Protein AF-A0A3E4WKS5-F1 (afdb_monomer_lite)

Foldseek 3Di:
DVVVVLVVVQVVDDPVPRDDDDDQWQDDDCDPVHDLVRVLVSVVCNVPPLSGQVSSLVSVLVVVVVVCVVPVPDDDDDDDDLQLLWAQLWDLDPPHGGSHSNPSVCVSDPPRDFFEAEADWAFQDPPDPPDTDTEGPPLQQVLLVCVVVVHAFDKDFLPPDPQQQDADRRYNSTDPRHGNNSTGGMYTHHDRQLPDKDKAADAPLDDPPVLVVVVVVQVSVCVSVVHDRPVPVSVVSVVSNDIDIDDDPCSVVNVVSNVVNND

Radius of gyration: 21.07 Å; chains: 1; bounding box: 51×40×58 Å

pLDDT: mean 89.86, std 7.82, range [62.22, 98.56]

Secondary structure (DSSP, 8-state):
-HHHHHHHHHHHS-GGGPPP----S-----PSSP-HHHHHHHHHHHH-HHHHHHHHHHHHHHHHHHHHHH-TT--------GGGG--TT--SBTTB----HHHHHHHHSTTS---EEEP-EEEEEEEETTEEEEEEGGGGHHHHHHHHTT--SEEEESTTSHHHHSB--SSTTPPTT-BHHHH-SEEEE-S-GGG--EEE--TTSS-TTHHHHHHHHHHHHHHHHT----S-HHHHHHHTTS-EEE--TTGGGGHHHHHTT--

Organism: NCBI:txid310297

Sequence (263 aa):
MLAQGIYQLNNTLPEEKKIAWYPSDIYFETKNPINKEKIKKAYNQYNDYYQRDSLMADYIIRKINVMKSKNQKQKALIIMNYRHAFNPNYYRQKGVPEQNVGRFLFEAFPGQCANVLVNQFALTAIHSDNDIAVAPTQQGKWDAAFHHLGINDAGFNFSGTPFGKDEFDHDPRTCPGITYQDVFTGFVYYRFIPEFRIVVGVPHIAEEGFADEYKKREAIYYEIHQTENPHEAQHDIWKLNEIEERSEDFLPNLMQPIQQWLK

Structure (mmCIF, N/CA/C/O backbone):
data_AF-A0A3E4WKS5-F1
#
_entry.id   AF-A0A3E4WKS5-F1
#
loop_
_atom_site.group_PDB
_atom_site.id
_atom_site.type_symbol
_atom_site.label_atom_id
_atom_site.label_alt_id
_atom_site.label_comp_id
_atom_site.label_asym_id
_atom_site.label_entity_id
_atom_site.label_seq_id
_atom_site.pdbx_PDB_ins_code
_atom_site.Cartn_x
_atom_site.Cartn_y
_atom_site.Cartn_z
_atom_site.occupancy
_atom_site.B_iso_or_equiv
_atom_site.auth_seq_id
_atom_site.auth_comp_id
_atom_site.auth_asym_id
_atom_site.auth_atom_id
_atom_site.pdbx_PDB_model_num
ATOM 1 N N . MET A 1 1 ? 1.645 -12.366 -9.522 1.00 67.56 1 MET A N 1
ATOM 2 C CA . MET A 1 1 ? 0.262 -12.840 -9.256 1.00 67.56 1 MET A CA 1
ATOM 3 C C . MET A 1 1 ? -0.844 -11.818 -9.560 1.00 67.56 1 MET A C 1
ATOM 5 O O . MET A 1 1 ? -1.746 -12.172 -10.305 1.00 67.56 1 MET A O 1
ATOM 9 N N . LEU A 1 2 ? -0.807 -10.561 -9.084 1.00 80.50 2 LEU A N 1
ATOM 10 C CA . LEU A 1 2 ? -1.901 -9.591 -9.335 1.00 80.50 2 LEU A CA 1
ATOM 11 C C . LEU A 1 2 ? -2.177 -9.319 -10.829 1.00 80.50 2 LEU A C 1
ATOM 13 O O . LEU A 1 2 ? -3.319 -9.417 -11.267 1.00 80.50 2 LEU A O 1
ATOM 17 N N . ALA A 1 3 ? -1.144 -9.004 -11.618 1.00 80.62 3 ALA A N 1
ATOM 18 C CA . ALA A 1 3 ? -1.308 -8.706 -13.045 1.00 80.62 3 ALA A CA 1
ATOM 19 C C . ALA A 1 3 ? -1.871 -9.904 -13.833 1.00 80.62 3 ALA A C 1
ATOM 21 O O . ALA A 1 3 ? -2.750 -9.734 -14.673 1.00 80.62 3 ALA A O 1
ATOM 22 N N . GLN A 1 4 ? -1.420 -11.120 -13.503 1.00 81.94 4 GLN A N 1
ATOM 23 C CA . GLN A 1 4 ? -1.946 -12.361 -14.074 1.00 81.94 4 GLN A CA 1
ATOM 24 C C . GLN A 1 4 ? -3.418 -12.572 -13.702 1.00 81.94 4 GLN A C 1
ATOM 26 O O . GLN A 1 4 ? -4.219 -12.895 -14.574 1.00 81.94 4 GLN A O 1
ATOM 31 N N . GLY A 1 5 ? -3.792 -12.329 -12.442 1.00 87.31 5 GLY A N 1
ATOM 32 C CA . GLY A 1 5 ? -5.184 -12.401 -11.999 1.00 87.31 5 GLY A CA 1
ATOM 33 C C . GLY A 1 5 ? -6.080 -11.392 -12.722 1.00 87.31 5 GLY A C 1
ATOM 34 O O . GLY A 1 5 ? -7.143 -11.760 -13.214 1.00 87.31 5 GLY A O 1
ATOM 35 N N . ILE A 1 6 ? -5.633 -10.139 -12.874 1.00 89.81 6 ILE A N 1
ATOM 36 C CA . ILE A 1 6 ? -6.355 -9.116 -13.653 1.00 89.81 6 ILE A CA 1
ATOM 37 C C . ILE A 1 6 ? -6.504 -9.548 -15.115 1.00 89.81 6 ILE A C 1
ATOM 39 O O . ILE A 1 6 ? -7.586 -9.413 -15.681 1.00 89.81 6 ILE A O 1
ATOM 43 N N . TYR A 1 7 ? -5.445 -10.081 -15.727 1.00 88.81 7 TYR A N 1
ATOM 44 C CA . TYR A 1 7 ? -5.482 -10.585 -17.100 1.00 88.81 7 TYR A CA 1
ATOM 45 C C . TYR A 1 7 ? -6.496 -11.728 -17.262 1.00 88.81 7 TYR A C 1
ATOM 47 O O . TYR A 1 7 ? -7.354 -11.671 -18.142 1.00 88.81 7 TYR A O 1
ATOM 55 N N . GLN A 1 8 ? -6.456 -12.724 -16.374 1.00 90.75 8 GLN A N 1
ATOM 56 C CA . GLN A 1 8 ? -7.399 -13.845 -16.367 1.00 90.75 8 GLN A CA 1
ATOM 57 C C . GLN A 1 8 ? -8.845 -13.374 -16.178 1.00 90.75 8 GLN A C 1
ATOM 59 O O . GLN A 1 8 ? -9.728 -13.802 -16.920 1.00 90.75 8 GLN A O 1
ATOM 64 N N . LEU A 1 9 ? -9.088 -12.448 -15.245 1.00 93.56 9 LEU A N 1
ATOM 65 C CA . LEU A 1 9 ? -10.404 -11.836 -15.053 1.00 93.56 9 LEU A CA 1
ATOM 66 C C . LEU A 1 9 ? -10.864 -11.123 -16.328 1.00 93.56 9 LEU A C 1
ATOM 68 O O . LEU A 1 9 ? -11.949 -11.403 -16.834 1.00 93.56 9 LEU A O 1
ATOM 72 N N . ASN A 1 10 ? -10.025 -10.264 -16.903 1.00 95.12 10 ASN A N 1
ATOM 73 C CA . ASN A 1 10 ? -10.357 -9.494 -18.102 1.00 95.12 10 ASN A CA 1
ATOM 74 C C . ASN A 1 10 ? -10.603 -10.356 -19.347 1.00 95.12 10 ASN A C 1
ATOM 76 O O . ASN A 1 10 ? -11.324 -9.908 -20.235 1.00 95.12 10 ASN A O 1
ATOM 80 N N . ASN A 1 11 ? -10.064 -11.576 -19.412 1.00 94.75 11 ASN A N 1
ATOM 81 C CA . ASN A 1 11 ? -10.374 -12.525 -20.485 1.00 94.75 11 ASN A CA 1
ATOM 82 C C . ASN A 1 11 ? -11.801 -13.088 -20.402 1.00 94.75 11 ASN A C 1
ATOM 84 O O . ASN A 1 11 ? -12.317 -13.585 -21.399 1.00 94.75 11 ASN A O 1
ATOM 88 N N . THR A 1 12 ? -12.436 -13.019 -19.231 1.00 95.44 12 THR A N 1
ATOM 89 C CA . THR A 1 12 ? -13.800 -13.531 -19.002 1.00 95.44 12 THR A CA 1
ATOM 90 C C . THR A 1 12 ? -14.843 -12.423 -18.862 1.00 95.44 12 THR A C 1
ATOM 92 O O . THR A 1 12 ? -16.030 -12.656 -19.083 1.00 95.44 12 THR A O 1
ATOM 95 N N . LEU A 1 13 ? -14.416 -11.210 -18.501 1.00 95.25 13 LEU A N 1
ATOM 96 C CA . LEU A 1 13 ? -15.301 -10.067 -18.313 1.00 95.25 13 LEU A CA 1
ATOM 97 C C . LEU A 1 13 ? -15.736 -9.458 -19.658 1.00 95.25 13 LEU A C 1
ATOM 99 O O . LEU A 1 13 ? -14.915 -9.333 -20.572 1.00 95.25 13 LEU A O 1
ATOM 103 N N . PRO A 1 14 ? -17.001 -9.008 -19.776 1.00 94.88 14 PRO A N 1
ATOM 104 C CA . PRO A 1 14 ? -17.425 -8.215 -20.923 1.00 94.88 14 PRO A CA 1
ATOM 105 C C . PRO A 1 14 ? -16.676 -6.873 -20.944 1.00 94.88 14 PRO A C 1
ATOM 107 O O . PRO A 1 14 ? -16.201 -6.402 -19.906 1.00 94.88 14 PRO A O 1
ATOM 110 N N . GLU A 1 15 ? -16.552 -6.267 -22.127 1.00 90.50 15 GLU A N 1
ATOM 111 C CA . GLU A 1 15 ? -15.685 -5.104 -22.377 1.00 90.50 15 GLU A CA 1
ATOM 112 C C . GLU A 1 15 ? -15.916 -3.962 -21.375 1.00 90.50 15 GLU A C 1
ATOM 114 O O . GLU A 1 15 ? -14.970 -3.406 -20.822 1.00 90.50 15 GLU A O 1
ATOM 119 N N . GLU A 1 16 ? -17.174 -3.668 -21.054 1.00 88.75 16 GLU A N 1
ATOM 120 C CA . GLU A 1 16 ? -17.573 -2.600 -20.137 1.00 88.75 16 GLU A CA 1
ATOM 121 C C . GLU A 1 16 ? -17.246 -2.867 -18.659 1.00 88.75 16 GLU A C 1
ATOM 123 O O . GLU A 1 16 ? -17.326 -1.952 -17.837 1.00 88.75 16 GLU A O 1
ATOM 128 N N . LYS A 1 17 ? -16.885 -4.107 -18.307 1.00 89.38 17 LYS A N 1
ATOM 129 C CA . LYS A 1 17 ? -16.498 -4.515 -16.947 1.00 89.38 17 LYS A CA 1
ATOM 130 C C . LYS A 1 17 ? -15.012 -4.812 -16.806 1.00 89.38 17 LYS A C 1
ATOM 132 O O . LYS A 1 17 ? -14.578 -5.124 -15.697 1.00 89.38 17 LYS A O 1
ATOM 137 N N . LYS A 1 18 ? -14.233 -4.727 -17.886 1.00 92.31 18 LYS A N 1
ATOM 138 C CA . LYS A 1 18 ? -12.791 -4.960 -17.817 1.00 92.31 18 LYS A CA 1
ATOM 139 C C . LYS A 1 18 ? -12.131 -3.979 -16.852 1.00 92.31 18 LYS A C 1
ATOM 141 O O . LYS A 1 18 ? -12.418 -2.783 -16.821 1.00 92.31 18 LYS A O 1
ATOM 146 N N . ILE A 1 19 ? -11.217 -4.516 -16.060 1.00 92.00 19 ILE A N 1
ATOM 147 C CA . ILE A 1 19 ? -10.432 -3.786 -15.078 1.00 92.00 19 ILE A CA 1
ATOM 148 C C . ILE A 1 19 ? -9.288 -3.095 -15.817 1.00 92.00 19 ILE A C 1
ATOM 150 O O . ILE A 1 19 ? -8.432 -3.752 -16.414 1.00 92.00 19 ILE A O 1
ATOM 154 N N . ALA A 1 20 ? -9.255 -1.766 -15.759 1.00 90.38 20 ALA A N 1
ATOM 155 C CA . ALA A 1 20 ? -8.106 -1.000 -16.214 1.00 90.38 20 ALA A CA 1
ATOM 156 C C . ALA A 1 20 ? -7.000 -1.039 -15.149 1.00 90.38 20 ALA A C 1
ATOM 158 O O . ALA A 1 20 ? -7.254 -0.785 -13.972 1.00 90.38 20 ALA A O 1
ATOM 159 N N . TRP A 1 21 ? -5.772 -1.336 -15.569 1.00 90.12 21 TRP A N 1
ATOM 160 C CA . TRP A 1 21 ? -4.610 -1.404 -14.688 1.00 90.12 21 TRP A CA 1
ATOM 161 C C . TRP A 1 21 ? -3.580 -0.343 -15.077 1.00 90.12 21 TRP A C 1
ATOM 163 O O . TRP A 1 21 ? -3.244 -0.188 -16.251 1.00 90.12 21 TRP A O 1
ATOM 173 N N . TYR A 1 22 ? -3.094 0.397 -14.081 1.00 90.94 22 TYR A N 1
ATOM 174 C CA . TYR A 1 22 ? -2.153 1.497 -14.262 1.00 90.94 22 TYR A CA 1
ATOM 175 C C . TYR A 1 22 ? -0.999 1.351 -13.264 1.00 90.94 22 TYR A C 1
ATOM 177 O O . TYR A 1 22 ? -1.192 1.644 -12.084 1.00 90.94 22 TYR A O 1
ATOM 185 N N . PRO A 1 23 ? 0.200 0.942 -13.709 1.00 89.69 23 PRO A N 1
ATOM 186 C CA . PRO A 1 23 ? 1.413 1.104 -12.915 1.00 89.69 23 PRO A CA 1
ATOM 187 C C . PRO A 1 23 ? 1.602 2.588 -12.584 1.00 89.69 23 PRO A C 1
ATOM 189 O O . PRO A 1 23 ? 1.408 3.436 -13.460 1.00 89.69 23 PRO A O 1
ATOM 192 N N . SER A 1 24 ? 1.912 2.897 -11.326 1.00 90.06 24 SER A N 1
ATOM 193 C CA . SER A 1 24 ? 1.867 4.268 -10.798 1.00 90.06 24 SER A CA 1
ATOM 194 C C . SER A 1 24 ? 3.169 4.754 -10.167 1.00 90.06 24 SER A C 1
ATOM 196 O O . SER A 1 24 ? 3.146 5.788 -9.510 1.00 90.06 24 SER A O 1
ATOM 198 N N . ASP A 1 25 ? 4.270 4.022 -10.337 1.00 88.81 25 ASP A N 1
ATOM 199 C CA . ASP A 1 25 ? 5.600 4.456 -9.893 1.00 88.81 25 ASP A CA 1
ATOM 200 C C . ASP A 1 25 ? 6.246 5.415 -10.913 1.00 88.81 25 ASP A C 1
ATOM 202 O O . ASP A 1 25 ? 5.619 5.807 -11.904 1.00 88.81 25 ASP A O 1
ATOM 206 N N . ILE A 1 26 ? 7.505 5.797 -10.687 1.00 86.69 26 ILE A N 1
ATOM 207 C CA . ILE A 1 26 ? 8.266 6.663 -11.589 1.00 86.69 26 ILE A CA 1
ATOM 208 C C . ILE A 1 26 ? 8.285 6.092 -13.009 1.00 86.69 26 ILE A C 1
ATOM 210 O O . ILE A 1 26 ? 8.759 4.987 -13.270 1.00 86.69 26 ILE A O 1
ATOM 214 N N . TYR A 1 27 ? 7.791 6.894 -13.951 1.00 81.88 27 TYR A N 1
ATOM 215 C CA . TYR A 1 27 ? 7.816 6.558 -15.365 1.00 81.88 27 TYR A CA 1
ATOM 216 C C . TYR A 1 27 ? 9.218 6.745 -15.945 1.00 81.88 27 TYR A C 1
ATOM 218 O O . TYR A 1 27 ? 9.810 7.821 -15.846 1.00 81.88 27 TYR A O 1
ATOM 226 N N . PHE A 1 28 ? 9.695 5.735 -16.662 1.00 79.50 28 PHE A N 1
ATOM 227 C CA . PHE A 1 28 ? 10.840 5.847 -17.551 1.00 79.50 28 PHE A CA 1
ATOM 228 C C . PHE A 1 28 ? 10.575 5.067 -18.838 1.00 79.50 28 PHE A C 1
ATOM 230 O O . PHE A 1 28 ? 9.803 4.110 -18.866 1.00 79.50 28 PHE A O 1
ATOM 237 N N . GLU A 1 29 ? 11.201 5.504 -19.928 1.00 78.94 29 GLU A N 1
ATOM 238 C CA . GLU A 1 29 ? 11.044 4.896 -21.245 1.00 78.94 29 GLU A CA 1
ATOM 239 C C . GLU A 1 29 ? 12.384 4.343 -21.719 1.00 78.94 29 GLU A C 1
ATOM 241 O O . GLU A 1 29 ? 13.376 5.067 -21.796 1.00 78.94 29 GLU A O 1
ATOM 246 N N . THR A 1 30 ? 12.392 3.058 -22.066 1.00 73.44 30 THR A N 1
ATOM 247 C CA . THR A 1 30 ? 13.555 2.344 -22.612 1.00 73.44 30 THR A CA 1
ATOM 248 C C . THR A 1 30 ? 13.424 2.080 -24.114 1.00 73.44 30 THR A C 1
ATOM 250 O O . THR A 1 30 ? 14.153 1.261 -24.666 1.00 73.44 30 THR A O 1
ATOM 253 N N . LYS A 1 31 ? 12.493 2.753 -24.806 1.00 78.06 31 LYS A N 1
ATOM 254 C CA . LYS A 1 31 ? 12.339 2.600 -26.259 1.00 78.06 31 LYS A CA 1
ATOM 255 C C . LYS A 1 31 ? 13.530 3.194 -27.005 1.00 78.06 31 LYS A C 1
ATOM 257 O O . LYS A 1 31 ? 14.071 4.222 -26.610 1.00 78.06 31 LYS A O 1
ATOM 262 N N . ASN A 1 32 ? 13.889 2.560 -28.119 1.00 73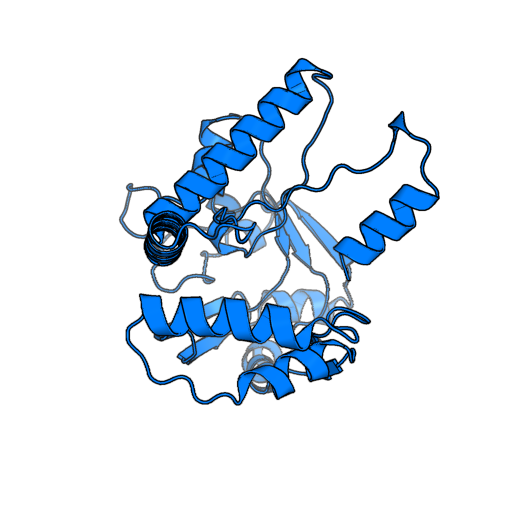.31 32 ASN A N 1
ATOM 263 C CA . ASN A 1 32 ? 14.973 3.017 -28.980 1.00 73.31 32 ASN A CA 1
ATOM 264 C C . ASN A 1 32 ? 14.553 4.221 -29.850 1.00 73.31 32 ASN A C 1
ATOM 266 O O . ASN A 1 32 ? 13.476 4.172 -30.449 1.00 73.31 32 ASN A O 1
ATOM 270 N N . PRO A 1 33 ? 15.406 5.259 -29.984 1.00 79.31 33 PRO A N 1
ATOM 271 C CA . PRO A 1 33 ? 16.694 5.426 -29.306 1.00 79.31 33 PRO A CA 1
ATOM 272 C C . PRO A 1 33 ? 16.524 5.802 -27.826 1.00 79.31 33 PRO A C 1
ATOM 274 O O . PRO A 1 33 ? 15.752 6.698 -27.482 1.00 79.31 33 PRO A O 1
ATOM 277 N N . ILE A 1 34 ? 17.282 5.134 -26.954 1.00 81.56 34 ILE A N 1
ATOM 278 C CA . ILE A 1 34 ? 17.197 5.353 -25.509 1.00 81.56 34 ILE A CA 1
ATOM 279 C C . ILE A 1 34 ? 17.739 6.739 -25.149 1.00 81.56 34 ILE A C 1
ATOM 281 O O . ILE A 1 34 ? 18.857 7.107 -25.511 1.00 81.56 34 ILE A O 1
ATOM 285 N N . ASN A 1 35 ? 16.960 7.498 -24.379 1.00 86.81 35 ASN A N 1
ATOM 286 C CA . ASN A 1 35 ? 17.374 8.796 -23.863 1.00 86.81 35 ASN A CA 1
ATOM 287 C C . ASN A 1 35 ? 17.953 8.650 -22.446 1.00 86.81 35 ASN A C 1
ATOM 289 O O . ASN A 1 35 ? 17.211 8.609 -21.462 1.00 86.81 35 ASN A O 1
ATOM 293 N N . LYS A 1 36 ? 19.286 8.594 -22.351 1.00 85.44 36 LYS A N 1
ATOM 294 C CA . LYS A 1 36 ? 20.015 8.398 -21.084 1.00 85.44 36 LYS A CA 1
ATOM 295 C C . LYS A 1 36 ? 19.735 9.494 -20.054 1.00 85.44 36 LYS A C 1
ATOM 297 O O . LYS A 1 36 ? 19.545 9.183 -18.884 1.00 85.44 36 LYS A O 1
ATOM 302 N N . GLU A 1 37 ? 19.614 10.751 -20.480 1.00 87.88 37 GLU A N 1
ATOM 303 C CA . GLU A 1 37 ? 19.303 11.869 -19.576 1.00 87.88 37 GLU A CA 1
ATOM 304 C C . GLU A 1 37 ? 17.914 11.732 -18.942 1.00 87.88 37 GLU A C 1
ATOM 306 O O . GLU A 1 37 ? 17.739 11.993 -17.751 1.00 87.88 37 GLU A O 1
ATOM 311 N N . LYS A 1 38 ? 16.917 11.259 -19.703 1.00 87.25 38 LYS A N 1
ATOM 312 C CA . LYS A 1 38 ? 15.586 10.964 -19.148 1.00 87.25 38 LYS A CA 1
ATOM 313 C C . LYS A 1 38 ? 15.635 9.833 -18.123 1.00 87.25 38 LYS A C 1
ATOM 315 O O . LYS A 1 38 ? 14.983 9.946 -17.090 1.00 87.25 38 LYS A O 1
ATOM 320 N N . ILE A 1 39 ? 16.403 8.776 -18.386 1.00 87.38 39 ILE A N 1
ATOM 321 C CA . ILE A 1 39 ? 16.559 7.655 -17.447 1.00 87.38 39 ILE A CA 1
ATOM 322 C C . ILE A 1 39 ? 17.292 8.113 -16.181 1.00 87.38 39 ILE A C 1
ATOM 324 O O . ILE A 1 39 ? 16.827 7.846 -15.077 1.00 87.38 39 ILE A O 1
ATOM 328 N N . LYS A 1 40 ? 18.378 8.881 -16.316 1.00 88.12 40 LYS A N 1
ATOM 329 C CA . LYS A 1 40 ? 19.104 9.466 -15.180 1.00 88.12 40 LYS A CA 1
ATOM 330 C C . LYS A 1 40 ? 18.196 10.343 -14.321 1.00 88.12 40 LYS A C 1
ATOM 332 O O . LYS A 1 40 ? 18.202 10.234 -13.098 1.00 88.12 40 LYS A O 1
ATOM 337 N N . LYS A 1 41 ? 17.366 11.178 -14.954 1.00 88.69 41 LYS A N 1
ATOM 338 C CA . LYS A 1 41 ? 16.359 11.977 -14.248 1.00 88.69 41 LYS A CA 1
ATOM 339 C C . LYS A 1 41 ? 15.360 11.093 -13.496 1.00 88.69 41 LYS A C 1
ATOM 341 O O . LYS A 1 41 ? 15.059 11.403 -12.350 1.00 88.69 41 LYS A O 1
ATOM 346 N N . ALA A 1 42 ? 14.879 10.012 -14.109 1.00 87.56 42 ALA A N 1
ATOM 347 C CA . ALA A 1 42 ? 13.962 9.078 -13.462 1.00 87.56 42 ALA A CA 1
ATOM 348 C C . ALA A 1 42 ? 14.597 8.396 -12.237 1.00 87.56 42 ALA A C 1
ATOM 350 O O . ALA A 1 42 ? 13.962 8.341 -11.189 1.00 87.56 42 ALA A O 1
ATOM 351 N N . TYR A 1 43 ? 15.860 7.963 -12.312 1.00 85.88 43 TYR A N 1
ATOM 352 C CA . TYR A 1 43 ? 16.569 7.418 -11.145 1.00 85.88 43 TYR A CA 1
ATOM 353 C C . TYR A 1 43 ? 16.736 8.450 -10.027 1.00 85.88 43 TYR A C 1
ATOM 355 O O . TYR A 1 43 ? 16.496 8.141 -8.863 1.00 85.88 43 TYR A O 1
ATOM 363 N N . ASN A 1 44 ? 17.069 9.697 -10.364 1.00 86.25 44 ASN A N 1
ATOM 364 C CA . ASN A 1 44 ? 17.139 10.767 -9.367 1.00 86.25 44 ASN A CA 1
ATOM 365 C C . ASN A 1 44 ? 15.776 11.011 -8.699 1.00 86.25 44 ASN A C 1
ATOM 367 O O . ASN A 1 44 ? 15.714 11.153 -7.484 1.00 86.25 44 ASN A O 1
ATOM 371 N N . GLN A 1 45 ? 14.688 11.002 -9.477 1.00 87.19 45 GLN A N 1
ATOM 372 C CA . GLN A 1 45 ? 13.318 11.124 -8.963 1.00 87.19 45 GLN A CA 1
ATOM 373 C C . GLN A 1 45 ? 12.905 9.933 -8.095 1.00 87.19 45 GLN A C 1
ATOM 375 O O . GLN A 1 45 ? 12.144 10.106 -7.153 1.00 87.19 45 GLN A O 1
ATOM 380 N N . TYR A 1 46 ? 13.382 8.731 -8.416 1.00 83.69 46 TYR A N 1
ATOM 381 C CA . TYR A 1 46 ? 13.140 7.533 -7.620 1.00 83.69 46 TYR A CA 1
ATOM 382 C C . TYR A 1 46 ? 13.838 7.612 -6.254 1.00 83.69 46 TYR A C 1
ATOM 384 O O . TYR A 1 46 ? 13.248 7.232 -5.242 1.00 83.69 46 TYR A O 1
ATOM 392 N N . ASN A 1 47 ? 15.066 8.141 -6.230 1.00 82.62 47 ASN A N 1
ATOM 393 C CA . ASN A 1 47 ? 15.877 8.287 -5.019 1.00 82.62 47 ASN A CA 1
ATOM 394 C C . ASN A 1 47 ? 15.452 9.480 -4.145 1.00 82.62 47 ASN A C 1
ATOM 396 O O . ASN A 1 47 ? 15.661 9.458 -2.933 1.00 82.62 47 ASN A O 1
ATOM 400 N N . ASP A 1 48 ? 14.842 10.514 -4.727 1.00 85.19 48 ASP A N 1
ATOM 401 C CA . ASP A 1 48 ? 14.208 11.591 -3.966 1.00 85.19 48 ASP A CA 1
ATOM 402 C C . ASP A 1 48 ? 12.824 11.142 -3.482 1.00 85.19 48 ASP A C 1
ATOM 404 O O . ASP A 1 48 ? 11.814 11.242 -4.176 1.00 85.19 48 ASP A O 1
ATOM 408 N N . TYR A 1 49 ? 12.789 10.648 -2.249 1.00 74.81 49 TYR A N 1
ATOM 409 C CA . TYR A 1 49 ? 11.599 10.112 -1.594 1.00 74.81 49 TYR A CA 1
ATOM 410 C C . TYR A 1 49 ? 10.373 11.042 -1.645 1.00 74.81 49 TYR A C 1
ATOM 412 O O . TYR A 1 49 ? 9.264 10.586 -1.932 1.00 74.81 49 TYR A O 1
ATOM 420 N N . TYR A 1 50 ? 10.548 12.339 -1.367 1.00 80.31 50 TYR A N 1
ATOM 421 C CA . TYR A 1 50 ? 9.430 13.289 -1.328 1.00 80.31 50 TYR A CA 1
ATOM 422 C C . TYR A 1 50 ? 8.945 13.618 -2.741 1.00 80.31 50 TYR A C 1
ATOM 424 O O . TYR A 1 50 ? 7.741 13.667 -3.021 1.00 80.31 50 TYR A O 1
ATOM 432 N N . GLN A 1 51 ? 9.887 13.774 -3.670 1.00 85.81 51 GLN A N 1
ATOM 433 C CA . GLN A 1 51 ? 9.556 13.942 -5.076 1.00 85.81 51 GLN A CA 1
ATOM 434 C C . GLN A 1 51 ? 8.856 12.697 -5.641 1.00 85.81 51 GLN A C 1
ATOM 436 O O . GLN A 1 51 ? 7.895 12.840 -6.396 1.00 85.81 51 GLN A O 1
ATOM 441 N N . ARG A 1 52 ? 9.256 11.486 -5.247 1.00 91.56 52 ARG A N 1
ATOM 442 C CA . ARG A 1 52 ? 8.640 10.239 -5.713 1.00 91.56 52 ARG A CA 1
ATOM 443 C C . ARG A 1 52 ? 7.165 10.150 -5.345 1.00 91.56 52 ARG A C 1
ATOM 445 O O . ARG A 1 52 ? 6.336 9.998 -6.240 1.00 91.56 52 ARG A O 1
ATOM 452 N N . ASP A 1 53 ? 6.816 10.285 -4.066 1.00 94.06 53 ASP A N 1
ATOM 453 C CA . ASP A 1 53 ? 5.419 10.178 -3.618 1.00 94.06 53 ASP A CA 1
ATOM 454 C C . ASP A 1 53 ? 4.519 11.253 -4.261 1.00 94.06 53 ASP A C 1
ATOM 456 O O . ASP A 1 53 ? 3.395 10.952 -4.670 1.00 94.06 53 ASP A O 1
ATOM 460 N N . SER A 1 54 ? 5.015 12.484 -4.434 1.00 94.19 54 SER A N 1
ATOM 461 C CA . SER A 1 54 ? 4.250 13.548 -5.105 1.00 94.19 54 SER A CA 1
ATOM 462 C C . SER A 1 54 ? 4.026 13.275 -6.599 1.00 94.19 54 SER A C 1
ATOM 464 O O . SER A 1 54 ? 2.921 13.489 -7.104 1.00 94.19 54 SER A O 1
ATOM 466 N N . LEU A 1 55 ? 5.024 12.735 -7.307 1.00 94.25 55 LEU A N 1
ATOM 467 C CA . LEU A 1 55 ? 4.891 12.338 -8.713 1.00 94.25 55 LEU A CA 1
ATOM 468 C C . LEU A 1 55 ? 3.916 11.168 -8.889 1.00 94.25 55 LEU A C 1
ATOM 470 O O . LEU A 1 55 ? 3.085 11.194 -9.804 1.00 94.25 55 LEU A O 1
ATOM 474 N N . MET A 1 56 ? 3.982 10.166 -8.006 1.00 95.88 56 MET A N 1
ATOM 475 C CA . MET A 1 56 ? 3.024 9.056 -8.000 1.00 95.88 56 MET A CA 1
ATOM 476 C C . MET A 1 56 ? 1.598 9.570 -7.768 1.00 95.88 56 MET A C 1
ATOM 478 O O . MET A 1 56 ? 0.679 9.209 -8.508 1.00 95.88 56 MET A O 1
ATOM 482 N N . ALA A 1 57 ? 1.409 10.460 -6.788 1.00 96.44 57 ALA A N 1
ATOM 483 C CA . ALA A 1 57 ? 0.111 11.064 -6.503 1.00 96.44 57 ALA A CA 1
ATOM 484 C C . ALA A 1 57 ? -0.443 11.854 -7.696 1.00 96.44 57 ALA A C 1
ATOM 486 O O . ALA A 1 57 ? -1.583 11.624 -8.095 1.00 96.44 57 ALA A O 1
ATOM 487 N N . ASP A 1 58 ? 0.354 12.731 -8.311 1.00 96.06 58 ASP A N 1
ATOM 488 C CA . ASP A 1 58 ? -0.054 13.515 -9.486 1.00 96.06 58 ASP A CA 1
ATOM 489 C C . ASP A 1 58 ? -0.472 12.614 -10.661 1.00 96.06 58 ASP A C 1
ATOM 491 O O . ASP A 1 58 ? -1.483 12.849 -11.334 1.00 96.06 58 ASP A O 1
ATOM 495 N N . TYR A 1 59 ? 0.258 11.525 -10.905 1.00 95.81 59 TYR A N 1
ATOM 496 C CA . TYR A 1 59 ? -0.144 10.536 -11.903 1.00 95.81 59 TYR A CA 1
ATOM 497 C C . TYR A 1 59 ? -1.498 9.890 -11.569 1.00 95.81 59 TYR A C 1
ATOM 499 O O . TYR A 1 59 ? -2.393 9.873 -12.422 1.00 95.81 59 TYR A O 1
ATOM 507 N N . ILE A 1 60 ? -1.678 9.405 -10.337 1.00 97.00 60 ILE A N 1
ATOM 508 C CA . ILE A 1 60 ? -2.918 8.756 -9.888 1.00 97.00 60 ILE A CA 1
ATOM 509 C C . ILE A 1 60 ? -4.105 9.723 -9.980 1.00 97.00 60 ILE A C 1
ATOM 511 O O . ILE A 1 60 ? -5.135 9.374 -10.563 1.00 97.00 60 ILE A O 1
ATOM 515 N N . ILE A 1 61 ? -3.959 10.951 -9.475 1.00 97.56 61 ILE A N 1
ATOM 516 C CA . ILE A 1 61 ? -4.994 11.995 -9.502 1.00 97.56 61 ILE A CA 1
ATOM 517 C C . ILE A 1 61 ? -5.431 12.267 -10.941 1.00 97.56 61 ILE A C 1
ATOM 519 O O . ILE A 1 61 ? -6.627 12.242 -11.243 1.00 97.56 61 ILE A O 1
ATOM 523 N N . ARG A 1 62 ? -4.479 12.455 -11.864 1.00 96.81 62 ARG A N 1
ATOM 524 C CA . ARG A 1 62 ? -4.791 12.674 -13.284 1.00 96.81 62 ARG A CA 1
ATOM 525 C C . ARG A 1 62 ? -5.535 11.493 -13.897 1.00 96.81 62 ARG A C 1
ATOM 527 O O . ARG A 1 62 ? -6.504 11.709 -14.624 1.00 96.81 62 ARG A O 1
ATOM 534 N N . LYS A 1 63 ? -5.137 10.252 -13.598 1.00 95.81 63 LYS A N 1
ATOM 535 C CA . LYS A 1 63 ? -5.845 9.058 -14.091 1.00 95.81 63 LYS A CA 1
ATOM 536 C C . LYS A 1 63 ? -7.268 8.976 -13.553 1.00 95.81 63 LYS A C 1
ATOM 538 O O . LYS A 1 63 ? -8.186 8.757 -14.341 1.00 95.81 63 LYS A O 1
ATOM 543 N N . ILE A 1 64 ? -7.472 9.221 -12.261 1.00 95.88 64 ILE A N 1
ATOM 544 C CA . ILE A 1 64 ? -8.808 9.258 -11.651 1.00 95.88 64 ILE A CA 1
ATOM 545 C C . ILE A 1 64 ? -9.672 10.340 -12.296 1.00 95.88 64 ILE A C 1
ATOM 547 O O . ILE A 1 64 ? -10.816 10.063 -12.644 1.00 95.88 64 ILE A O 1
ATOM 551 N N . ASN A 1 65 ? -9.131 11.535 -12.533 1.00 96.12 65 ASN A N 1
ATOM 552 C CA . ASN A 1 65 ? -9.869 12.620 -13.181 1.00 96.12 65 ASN A CA 1
ATOM 553 C C . ASN A 1 65 ? -10.277 12.271 -14.621 1.00 96.12 65 ASN A C 1
ATOM 555 O O . ASN A 1 65 ? -11.412 12.532 -15.014 1.00 96.12 65 ASN A O 1
ATOM 559 N N . VAL A 1 66 ? -9.394 11.626 -15.393 1.00 95.31 66 VAL A N 1
ATOM 560 C CA . VAL A 1 66 ? -9.714 11.137 -16.748 1.00 95.31 66 VAL A CA 1
ATOM 561 C C . VAL A 1 66 ? -10.770 10.029 -16.725 1.00 95.31 66 VAL A C 1
ATOM 563 O O . VAL A 1 66 ? -11.606 9.961 -17.623 1.00 95.31 66 VAL A O 1
ATOM 566 N N . MET A 1 67 ? -10.751 9.148 -15.725 1.00 92.69 67 MET A N 1
ATOM 567 C CA . MET A 1 67 ? -11.794 8.132 -15.544 1.00 92.69 67 MET A CA 1
ATOM 568 C C . MET A 1 67 ? -13.136 8.794 -15.199 1.00 92.69 67 MET A C 1
ATOM 570 O O . MET A 1 67 ? -14.124 8.634 -15.917 1.00 92.69 67 MET A O 1
ATOM 574 N N . LYS A 1 68 ? -13.159 9.649 -14.172 1.00 93.12 68 LYS A N 1
ATOM 575 C CA . LYS A 1 68 ? -14.369 10.348 -13.718 1.00 93.12 68 LYS A CA 1
ATOM 576 C C . LYS A 1 68 ? -14.988 11.258 -14.781 1.00 93.12 68 LYS A C 1
ATOM 578 O O . LYS A 1 68 ? -16.212 11.373 -14.816 1.00 93.12 68 LYS A O 1
ATOM 583 N N . SER A 1 69 ? -14.192 11.852 -15.675 1.00 95.06 69 SER A N 1
ATOM 584 C CA . SER A 1 69 ? -14.723 12.650 -16.791 1.00 95.06 69 SER A CA 1
ATOM 585 C C . SER A 1 69 ? -15.508 11.816 -17.808 1.00 95.06 69 SER A C 1
ATOM 587 O O . SER A 1 69 ? -16.405 12.345 -18.460 1.00 95.06 69 SER A O 1
ATOM 589 N N . LYS A 1 70 ? -15.221 10.513 -17.913 1.00 92.12 70 LYS A N 1
ATOM 590 C CA . LYS A 1 70 ? -15.982 9.560 -18.735 1.00 92.12 70 LYS A CA 1
ATOM 591 C C . LYS A 1 70 ? -17.154 8.952 -17.968 1.00 92.12 70 LYS A C 1
ATOM 593 O O . LYS A 1 70 ? -18.214 8.731 -18.544 1.00 92.12 70 LYS A O 1
ATOM 598 N N . ASN A 1 71 ? -16.969 8.665 -16.680 1.00 90.75 71 ASN A N 1
ATOM 599 C CA . ASN A 1 71 ? -18.008 8.122 -15.813 1.00 90.75 71 ASN A CA 1
ATOM 600 C C . ASN A 1 71 ? -17.762 8.509 -14.348 1.00 90.75 71 ASN A C 1
ATOM 602 O O . ASN A 1 71 ? -16.920 7.925 -13.668 1.00 90.75 71 ASN A O 1
ATOM 606 N N . GLN A 1 72 ? -18.576 9.428 -13.827 1.00 91.00 72 GLN A N 1
ATOM 607 C CA . GLN A 1 72 ? -18.461 9.943 -12.455 1.00 91.00 72 GLN A CA 1
ATOM 608 C C . GLN A 1 72 ? -18.629 8.876 -11.360 1.00 91.00 72 GLN A C 1
ATOM 610 O O . GLN A 1 72 ? -18.211 9.091 -10.225 1.00 91.00 72 GLN A O 1
ATOM 615 N N . LYS A 1 73 ? -19.221 7.716 -11.677 1.00 90.62 73 LYS A N 1
ATOM 616 C CA . LYS A 1 73 ? -19.383 6.598 -10.732 1.00 90.62 73 LYS A CA 1
ATOM 617 C C . LYS A 1 73 ? -18.162 5.675 -10.669 1.00 90.62 73 LYS A C 1
ATOM 619 O O . LYS A 1 73 ? -18.163 4.748 -9.858 1.00 90.62 73 LYS A O 1
ATOM 624 N N . GLN A 1 74 ? -17.149 5.879 -11.515 1.00 90.12 74 GLN A N 1
ATOM 625 C CA . GLN A 1 74 ? -15.939 5.059 -11.483 1.00 90.12 74 GLN A CA 1
ATOM 626 C C . GLN A 1 74 ? -15.185 5.239 -10.165 1.00 90.12 74 GLN A C 1
ATOM 628 O O . GLN A 1 74 ? -14.987 6.349 -9.669 1.00 90.12 74 GLN A O 1
ATOM 633 N N . LYS A 1 75 ? -14.750 4.105 -9.618 1.00 92.12 75 LYS A N 1
ATOM 634 C CA . LYS A 1 75 ? -13.925 4.009 -8.415 1.00 92.12 75 LYS A CA 1
ATOM 635 C C . LYS A 1 75 ? -12.545 3.492 -8.803 1.00 92.12 75 LYS A C 1
ATOM 637 O O . LYS A 1 75 ? -12.415 2.771 -9.789 1.00 92.12 75 LYS A O 1
ATOM 642 N N . ALA A 1 76 ? -11.539 3.844 -8.014 1.00 94.81 76 ALA A N 1
ATOM 643 C CA . ALA A 1 76 ? -10.184 3.336 -8.162 1.00 94.81 76 ALA A CA 1
ATOM 644 C C . ALA A 1 76 ? -9.801 2.542 -6.911 1.00 94.81 76 ALA A C 1
ATOM 646 O O . ALA A 1 76 ? -10.038 3.004 -5.796 1.00 94.81 76 ALA A O 1
ATOM 647 N N . LEU A 1 77 ? -9.205 1.368 -7.110 1.00 95.56 77 LEU A N 1
ATOM 648 C CA . LEU A 1 77 ? -8.467 0.656 -6.073 1.00 95.56 77 LEU A CA 1
ATOM 649 C C . LEU A 1 77 ? -6.986 0.938 -6.301 1.00 95.56 77 LEU A C 1
ATOM 651 O O . LEU A 1 77 ? -6.477 0.707 -7.397 1.00 95.56 77 LEU A O 1
ATOM 655 N N . ILE A 1 78 ? -6.314 1.448 -5.276 1.00 95.94 78 ILE A N 1
ATOM 656 C CA . ILE A 1 78 ? -4.900 1.794 -5.348 1.00 95.94 78 ILE A CA 1
ATOM 657 C C . ILE A 1 78 ? -4.165 0.898 -4.359 1.00 95.94 78 ILE A C 1
ATOM 659 O O . ILE A 1 78 ? -4.475 0.904 -3.171 1.00 95.94 78 ILE A O 1
ATOM 663 N N . ILE A 1 79 ? -3.223 0.107 -4.867 1.00 93.69 79 ILE A N 1
ATOM 664 C CA . ILE A 1 79 ? -2.454 -0.862 -4.086 1.00 93.69 79 ILE A CA 1
ATOM 665 C C . ILE A 1 79 ? -1.013 -0.368 -4.045 1.00 93.69 79 ILE A C 1
ATOM 667 O O . ILE A 1 79 ? -0.388 -0.186 -5.087 1.00 93.69 79 ILE A O 1
ATOM 671 N N . MET A 1 80 ? -0.507 -0.127 -2.843 1.00 92.38 80 MET A N 1
ATOM 672 C CA . MET A 1 80 ? 0.834 0.393 -2.593 1.00 92.38 80 MET A CA 1
ATOM 673 C C . MET A 1 80 ? 1.336 -0.118 -1.243 1.00 92.38 80 MET A C 1
ATOM 675 O O . MET A 1 80 ? 0.544 -0.574 -0.418 1.00 92.38 80 MET A O 1
ATOM 679 N N . ASN A 1 81 ? 2.645 -0.022 -1.006 1.00 90.44 81 ASN A N 1
ATOM 680 C CA . ASN A 1 81 ? 3.204 -0.258 0.324 1.00 90.44 81 ASN A CA 1
ATOM 681 C C . ASN A 1 81 ? 2.552 0.691 1.356 1.00 90.44 81 ASN A C 1
ATOM 683 O O . ASN A 1 81 ? 2.271 1.851 1.037 1.00 90.44 81 ASN A O 1
ATOM 687 N N . TYR A 1 82 ? 2.324 0.199 2.581 1.00 92.38 82 TYR A N 1
ATOM 688 C CA . TYR A 1 82 ? 1.540 0.870 3.623 1.00 92.38 82 TYR A CA 1
ATOM 689 C C . TYR A 1 82 ? 1.931 2.335 3.861 1.00 92.38 82 TYR A C 1
ATOM 691 O O . TYR A 1 82 ? 1.046 3.178 4.000 1.00 92.38 82 TYR A O 1
ATOM 699 N N . ARG A 1 83 ? 3.232 2.667 3.847 1.00 92.50 83 ARG A N 1
ATOM 700 C CA . ARG A 1 83 ? 3.703 4.033 4.130 1.00 92.50 83 ARG A CA 1
ATOM 701 C C . ARG A 1 83 ? 3.228 5.056 3.105 1.00 92.50 83 ARG A C 1
ATOM 703 O O . ARG A 1 83 ? 2.998 6.209 3.444 1.00 92.50 83 ARG A O 1
ATOM 710 N N . HIS A 1 84 ? 3.047 4.650 1.850 1.00 95.44 84 HIS A N 1
ATOM 711 C CA . HIS A 1 84 ? 2.524 5.543 0.820 1.00 95.44 84 HIS A CA 1
ATOM 712 C C . HIS A 1 84 ? 1.047 5.866 1.056 1.00 95.44 84 HIS A C 1
ATOM 714 O O . HIS A 1 84 ? 0.580 6.906 0.608 1.00 95.44 84 HIS A O 1
ATOM 720 N N . ALA A 1 85 ? 0.315 5.014 1.777 1.00 96.19 85 ALA A N 1
ATOM 721 C CA . ALA A 1 85 ? -1.115 5.169 2.016 1.00 96.19 85 ALA A CA 1
ATOM 722 C C . ALA A 1 85 ? -1.453 6.053 3.230 1.00 96.19 85 ALA A C 1
ATOM 724 O O . ALA A 1 85 ? -2.637 6.230 3.522 1.00 96.19 85 ALA A O 1
ATOM 725 N N . PHE A 1 86 ? -0.461 6.616 3.929 1.00 96.81 86 PHE A N 1
ATOM 726 C CA . PHE A 1 86 ? -0.696 7.520 5.058 1.00 96.81 86 PHE A CA 1
ATOM 727 C C . PHE A 1 86 ? -1.477 8.762 4.632 1.00 96.81 86 PHE A C 1
ATOM 729 O O . PHE A 1 86 ? -1.185 9.381 3.607 1.00 96.81 86 PHE A O 1
ATOM 736 N N . ASN A 1 87 ? -2.497 9.103 5.417 1.00 96.81 87 ASN A N 1
ATOM 737 C CA . ASN A 1 87 ? -3.349 10.262 5.179 1.00 96.81 87 ASN A CA 1
ATOM 738 C C . ASN A 1 87 ? -2.702 11.557 5.746 1.00 96.81 87 ASN A C 1
ATOM 740 O O . ASN A 1 87 ? -1.632 11.497 6.357 1.00 96.81 87 ASN A O 1
ATOM 744 N N . PRO A 1 88 ? -3.334 12.736 5.582 1.00 96.81 88 PRO A N 1
ATOM 745 C CA . PRO A 1 88 ? -2.778 14.011 6.046 1.00 96.81 88 PRO A CA 1
ATOM 746 C C . PRO A 1 88 ? -2.597 14.154 7.567 1.00 96.81 88 PRO A C 1
ATOM 748 O O . PRO A 1 88 ? -1.930 15.090 8.001 1.00 96.81 88 PRO A O 1
ATOM 751 N N . ASN A 1 89 ? -3.186 13.276 8.385 1.00 96.44 89 ASN A N 1
ATOM 752 C CA . ASN A 1 89 ? -3.053 13.339 9.843 1.00 96.44 89 ASN A CA 1
ATOM 753 C C . ASN A 1 89 ? -1.765 12.673 10.342 1.00 96.44 89 ASN A C 1
ATOM 755 O O . ASN A 1 89 ? -1.412 12.831 11.508 1.00 96.44 89 ASN A O 1
ATOM 759 N N . TYR A 1 90 ? -1.061 11.930 9.486 1.00 96.88 90 TYR A N 1
ATOM 760 C CA . TYR A 1 90 ? 0.236 11.366 9.829 1.00 96.88 90 TYR A CA 1
ATOM 761 C C . TYR A 1 90 ? 1.345 12.418 9.717 1.00 96.88 90 TYR A C 1
ATOM 763 O O . TYR A 1 90 ? 1.489 13.092 8.692 1.00 96.88 90 TYR A O 1
ATOM 771 N N . TYR A 1 91 ? 2.166 12.529 10.760 1.00 95.38 91 TYR A N 1
ATOM 772 C CA . TYR A 1 91 ? 3.310 13.432 10.784 1.00 95.38 91 TYR A CA 1
ATOM 773 C C . TYR A 1 91 ? 4.441 12.913 11.681 1.00 95.38 91 TYR A C 1
ATOM 775 O O . TYR A 1 91 ? 4.207 12.367 12.762 1.00 95.38 91 TYR A O 1
ATOM 783 N N . ARG A 1 92 ? 5.692 13.132 11.255 1.00 93.75 92 ARG A N 1
ATOM 784 C CA . ARG A 1 92 ? 6.897 12.876 12.072 1.00 93.75 92 ARG A CA 1
ATOM 785 C C . ARG A 1 92 ? 7.349 14.102 12.854 1.00 93.75 92 ARG A C 1
ATOM 787 O O . ARG A 1 92 ? 7.997 13.981 13.887 1.00 93.75 92 ARG A O 1
ATOM 794 N N . GLN A 1 93 ? 6.959 15.284 12.388 1.00 93.62 93 GLN A N 1
ATOM 795 C CA . GLN A 1 93 ? 7.099 16.545 13.102 1.00 93.62 93 GLN A CA 1
ATOM 796 C C . GLN A 1 93 ? 5.709 17.107 13.378 1.00 93.62 93 GLN A C 1
ATOM 798 O O . GLN A 1 93 ? 4.902 17.256 12.464 1.00 93.62 93 GLN A O 1
ATOM 803 N N . LYS A 1 94 ? 5.423 17.434 14.642 1.00 92.25 94 LYS A N 1
ATOM 804 C CA . LYS A 1 94 ? 4.089 17.860 15.077 1.00 92.25 94 LYS A CA 1
ATOM 805 C C . LYS A 1 94 ? 3.518 18.971 14.191 1.00 92.25 94 LYS A C 1
ATOM 807 O O . LYS A 1 94 ? 4.086 20.057 14.116 1.00 92.25 94 LYS A O 1
ATOM 812 N N . GLY A 1 95 ? 2.376 18.689 13.562 1.00 89.12 95 GLY A N 1
ATOM 813 C CA . GLY A 1 95 ? 1.657 19.635 12.704 1.00 89.12 95 GLY A CA 1
ATOM 814 C C . GLY A 1 95 ? 2.212 19.790 11.285 1.00 89.12 95 GLY A C 1
ATOM 815 O O . GLY A 1 95 ? 1.707 20.632 10.547 1.00 89.12 95 GLY A O 1
ATOM 816 N N . VAL A 1 96 ? 3.215 19.000 10.887 1.00 93.56 96 VAL A N 1
ATOM 817 C CA . VAL A 1 96 ? 3.778 18.993 9.529 1.00 93.56 96 VAL A CA 1
ATOM 818 C C . VAL A 1 96 ? 3.458 17.649 8.869 1.00 93.56 96 VAL A C 1
ATOM 820 O O . VAL A 1 96 ? 4.173 16.676 9.112 1.00 93.56 96 VAL A O 1
ATOM 823 N N . PRO A 1 97 ? 2.393 17.564 8.049 1.00 92.50 97 PRO A N 1
ATOM 824 C CA . PRO A 1 97 ? 2.025 16.319 7.387 1.00 92.50 97 PRO A CA 1
ATOM 825 C C . PRO A 1 97 ? 3.143 15.802 6.484 1.00 92.50 97 PRO A C 1
ATOM 827 O O . PRO A 1 97 ? 3.756 16.567 5.731 1.00 92.50 97 PRO A O 1
ATOM 830 N N . GLU A 1 98 ? 3.363 14.494 6.497 1.00 94.00 98 GLU A N 1
ATOM 831 C CA . GLU A 1 98 ? 4.318 13.855 5.589 1.00 94.00 98 GLU A CA 1
ATOM 832 C C . GLU A 1 98 ? 3.835 13.915 4.138 1.00 94.00 98 GLU A C 1
ATOM 834 O O . GLU A 1 98 ? 2.638 13.941 3.861 1.00 94.00 98 GLU A O 1
ATOM 839 N N . GLN A 1 99 ? 4.758 13.927 3.176 1.00 94.06 99 GLN A N 1
ATOM 840 C CA . GLN A 1 99 ? 4.409 14.003 1.750 1.00 94.06 99 GLN A CA 1
ATOM 841 C C . GLN A 1 99 ? 4.139 12.616 1.159 1.00 94.06 99 GLN A C 1
ATOM 843 O O . GLN A 1 99 ? 4.733 12.235 0.156 1.00 94.06 99 GLN A O 1
ATOM 848 N N . ASN A 1 100 ? 3.274 11.837 1.805 1.00 95.50 100 ASN A N 1
ATOM 849 C CA . ASN A 1 100 ? 2.884 10.527 1.299 1.00 95.50 100 ASN A CA 1
ATOM 850 C C . ASN A 1 100 ? 1.852 10.634 0.174 1.00 95.50 100 ASN A C 1
ATOM 852 O O . ASN A 1 100 ? 1.079 11.591 0.120 1.00 95.50 100 ASN A O 1
ATOM 856 N N . VAL A 1 101 ? 1.786 9.621 -0.695 1.00 97.19 101 VAL A N 1
ATOM 857 C CA . VAL A 1 101 ? 0.770 9.555 -1.765 1.00 97.19 101 VAL A CA 1
ATOM 858 C C . VAL A 1 101 ? -0.640 9.762 -1.201 1.00 97.19 101 V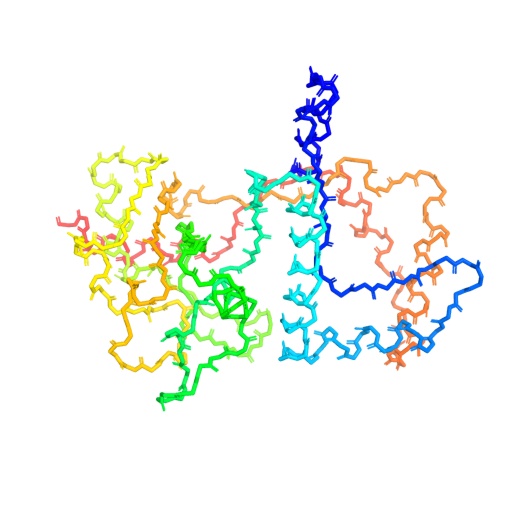AL A C 1
ATOM 860 O O . VAL A 1 101 ? -1.410 10.563 -1.728 1.00 97.19 101 VAL A O 1
ATOM 863 N N . GLY A 1 102 ? -0.965 9.085 -0.098 1.00 97.19 102 GLY A N 1
ATOM 864 C CA . GLY A 1 102 ? -2.253 9.162 0.581 1.00 97.19 102 GLY A CA 1
ATOM 865 C C . GLY A 1 102 ? -2.624 10.590 0.968 1.00 97.19 102 GLY A C 1
ATOM 866 O O . GLY A 1 102 ? -3.736 11.013 0.661 1.00 97.19 102 GLY A O 1
ATOM 867 N N . ARG A 1 103 ? -1.702 11.380 1.531 1.00 96.88 103 ARG A N 1
ATOM 868 C CA . ARG A 1 103 ? -1.944 12.797 1.840 1.00 96.88 103 ARG A CA 1
ATOM 869 C C . ARG A 1 103 ? -2.483 13.545 0.623 1.00 96.88 103 ARG A C 1
ATOM 871 O O . ARG A 1 103 ? -3.575 14.107 0.689 1.00 96.88 103 ARG A O 1
ATOM 878 N N . PHE A 1 104 ? -1.752 13.505 -0.489 1.00 97.94 104 PHE A N 1
ATOM 879 C CA . PHE A 1 104 ? -2.134 14.213 -1.712 1.00 97.94 104 PHE A CA 1
ATOM 880 C C . PHE A 1 104 ? -3.481 13.731 -2.267 1.00 97.94 104 PHE A C 1
ATOM 882 O O . PHE A 1 104 ? -4.268 14.533 -2.764 1.00 97.94 104 PHE A O 1
ATOM 889 N N . LEU A 1 105 ? -3.784 12.433 -2.161 1.00 98.12 105 LEU A N 1
ATOM 890 C CA . LEU A 1 105 ? -5.072 11.883 -2.595 1.00 98.12 105 LEU A CA 1
ATOM 891 C C . LEU A 1 105 ? -6.240 12.352 -1.723 1.00 98.12 105 LEU A C 1
ATOM 893 O O . LEU A 1 105 ? -7.303 12.673 -2.252 1.00 98.12 105 LEU A O 1
ATOM 897 N N . PHE A 1 106 ? -6.069 12.393 -0.402 1.00 98.25 106 PHE A N 1
ATOM 898 C CA . PHE A 1 106 ? -7.093 12.890 0.521 1.00 98.25 106 PHE A CA 1
ATOM 899 C C . PHE A 1 106 ? -7.329 14.396 0.349 1.00 98.25 106 PHE A C 1
ATOM 901 O O . PHE A 1 106 ? -8.476 14.837 0.412 1.00 98.25 106 PHE A O 1
ATOM 908 N N . GLU A 1 107 ? -6.275 15.168 0.078 1.00 97.62 107 GLU A N 1
ATOM 909 C CA . GLU A 1 107 ? -6.374 16.595 -0.251 1.00 97.62 107 GLU A CA 1
ATOM 910 C C . GLU A 1 107 ? -7.068 16.820 -1.608 1.00 97.62 107 GLU A C 1
ATOM 912 O O . GLU A 1 107 ? -7.928 17.692 -1.725 1.00 97.62 107 GLU A O 1
ATOM 917 N N . ALA A 1 108 ? -6.747 16.016 -2.629 1.00 97.81 108 ALA A N 1
ATOM 918 C CA . ALA A 1 108 ? -7.331 16.135 -3.968 1.00 97.81 108 ALA A CA 1
ATOM 919 C C . ALA A 1 108 ? -8.788 15.648 -4.053 1.00 97.81 108 ALA A C 1
ATOM 921 O O . ALA A 1 108 ? -9.558 16.146 -4.878 1.00 97.81 108 ALA A O 1
ATOM 922 N N . PHE A 1 109 ? -9.184 14.687 -3.212 1.00 96.94 109 PHE A N 1
ATOM 923 C CA . PHE A 1 109 ? -10.537 14.122 -3.188 1.00 96.94 109 PHE A CA 1
ATOM 924 C C . PHE A 1 109 ? -11.136 14.093 -1.766 1.00 96.94 109 PHE A C 1
ATOM 926 O O . PHE A 1 109 ? -11.391 13.010 -1.221 1.00 96.94 109 PHE A O 1
ATOM 933 N N . PRO A 1 110 ? -11.423 15.261 -1.156 1.00 96.75 110 PRO A N 1
ATOM 934 C CA . PRO A 1 110 ? -11.935 15.329 0.210 1.00 96.75 110 PRO A CA 1
ATOM 935 C C . PRO A 1 110 ? -13.233 14.531 0.384 1.00 96.75 110 PRO A C 1
ATOM 937 O O . PRO A 1 110 ? -14.149 14.621 -0.439 1.00 96.75 110 PRO A O 1
ATOM 940 N N . GLY A 1 111 ? -13.301 13.725 1.447 1.00 96.06 111 GLY A N 1
ATOM 941 C CA . GLY A 1 111 ? -14.467 12.894 1.776 1.00 96.06 111 GLY A CA 1
ATOM 942 C C . GLY A 1 111 ? -14.743 11.733 0.809 1.00 96.06 111 GLY A C 1
ATOM 943 O O . GLY A 1 111 ? -15.777 11.082 0.926 1.00 96.06 111 GLY A O 1
ATOM 944 N N . GLN A 1 112 ? -13.850 11.468 -0.150 1.00 96.31 112 GLN A N 1
ATOM 945 C CA . GLN A 1 112 ? -14.014 10.418 -1.168 1.00 96.31 112 GLN A CA 1
ATOM 946 C C . GLN A 1 112 ? -12.921 9.344 -1.111 1.00 96.31 112 GLN A C 1
ATOM 948 O O . GLN A 1 112 ? -12.929 8.417 -1.922 1.00 96.31 112 GLN A O 1
ATOM 953 N N . CYS A 1 113 ? -11.990 9.467 -0.166 1.00 97.50 113 CYS A N 1
ATOM 954 C CA . CYS A 1 113 ? -10.880 8.547 0.032 1.00 97.50 113 CYS A CA 1
ATOM 955 C C . CYS A 1 113 ? -11.087 7.722 1.303 1.00 97.50 113 CYS A C 1
ATOM 957 O O . CYS A 1 113 ? -11.528 8.238 2.327 1.00 97.50 113 CYS A O 1
ATOM 959 N N . ALA A 1 114 ? -10.722 6.446 1.223 1.00 97.62 114 ALA A N 1
ATOM 960 C CA . ALA A 1 114 ? -10.535 5.568 2.366 1.00 97.62 114 ALA A CA 1
ATOM 961 C C . ALA A 1 114 ? -9.230 4.798 2.151 1.00 97.62 114 ALA A C 1
ATOM 963 O O . ALA A 1 114 ? -8.949 4.348 1.039 1.00 97.62 114 ALA A O 1
ATOM 964 N N . ASN A 1 115 ? -8.437 4.659 3.206 1.00 98.00 115 ASN A N 1
ATOM 965 C CA . ASN A 1 115 ? -7.208 3.875 3.214 1.00 98.00 115 ASN A CA 1
ATOM 966 C C . ASN A 1 115 ? -7.343 2.721 4.211 1.00 98.00 115 ASN A C 1
ATOM 968 O O . ASN A 1 115 ? -7.874 2.878 5.311 1.00 98.00 115 ASN A O 1
ATOM 972 N N . VAL A 1 116 ? -6.881 1.545 3.800 1.00 98.00 116 VAL A N 1
ATOM 973 C CA . VAL A 1 116 ? -7.025 0.310 4.567 1.00 98.00 116 VAL A CA 1
ATOM 974 C C . VAL A 1 116 ? -5.648 -0.296 4.754 1.00 98.00 116 VAL A C 1
ATOM 976 O O . VAL A 1 116 ? -4.932 -0.516 3.777 1.00 98.00 116 VAL A O 1
ATOM 979 N N . LEU A 1 117 ? -5.287 -0.545 6.007 1.00 97.50 117 LEU A N 1
ATOM 980 C CA . LEU A 1 117 ? -4.073 -1.262 6.363 1.00 97.50 117 LEU A CA 1
ATOM 981 C C . LEU A 1 117 ? -4.360 -2.767 6.347 1.00 97.50 117 LEU A C 1
ATOM 983 O O . LEU A 1 117 ? -5.294 -3.221 6.998 1.00 97.50 117 LEU A O 1
ATOM 987 N N . VAL A 1 118 ? -3.564 -3.546 5.622 1.00 96.50 118 VAL A N 1
ATOM 988 C CA . VAL A 1 118 ? -3.567 -5.011 5.755 1.00 96.50 118 VAL A CA 1
ATOM 989 C C . VAL A 1 118 ? -2.568 -5.377 6.846 1.00 96.50 118 VAL A C 1
ATOM 991 O O . VAL A 1 118 ? -1.508 -4.753 6.92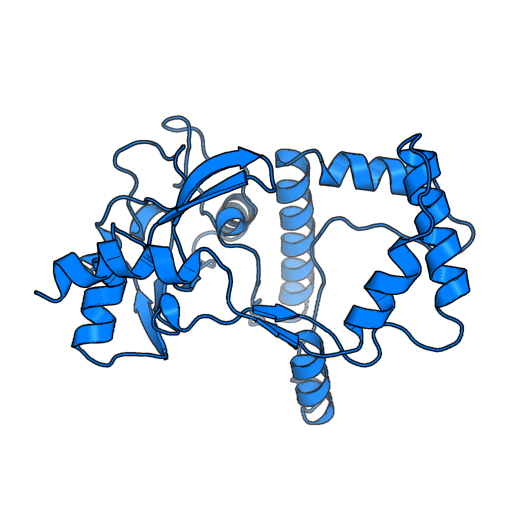1 1.00 96.50 118 VAL A O 1
ATOM 994 N N . ASN A 1 119 ? -2.911 -6.334 7.710 1.00 94.81 119 ASN A N 1
ATOM 995 C CA . ASN A 1 119 ? -2.061 -6.708 8.829 1.00 94.81 119 ASN A CA 1
ATOM 996 C C . ASN A 1 119 ? -0.655 -7.086 8.353 1.00 94.81 119 ASN A C 1
ATOM 998 O O . ASN A 1 119 ? -0.468 -7.784 7.358 1.00 94.81 119 ASN A O 1
ATOM 1002 N N . GLN A 1 120 ? 0.328 -6.564 9.070 1.00 91.69 120 GLN A N 1
ATOM 1003 C CA . GLN A 1 120 ? 1.745 -6.687 8.773 1.00 91.69 120 GLN A CA 1
ATOM 1004 C C . GLN A 1 120 ? 2.533 -6.472 10.072 1.00 91.69 120 GLN A C 1
ATOM 1006 O O . GLN A 1 120 ? 1.961 -6.234 11.141 1.00 91.69 120 GLN A O 1
ATOM 1011 N N . PHE A 1 121 ? 3.854 -6.556 9.980 1.00 90.50 121 PHE A N 1
ATOM 1012 C CA . PHE A 1 121 ? 4.753 -6.201 11.070 1.00 90.50 121 PHE A CA 1
ATOM 1013 C C . PHE A 1 121 ? 5.042 -4.692 11.088 1.00 90.50 121 PHE A C 1
ATOM 1015 O O . PHE A 1 121 ? 5.049 -4.014 10.059 1.00 90.50 121 PHE A O 1
ATOM 1022 N N . ALA A 1 122 ? 5.305 -4.179 12.283 1.00 91.62 122 ALA A N 1
ATOM 1023 C CA . ALA A 1 122 ? 5.759 -2.825 12.537 1.00 91.62 122 ALA A CA 1
ATOM 1024 C C . ALA A 1 122 ? 7.277 -2.714 12.343 1.00 91.62 122 ALA A C 1
ATOM 1026 O O . ALA A 1 122 ? 8.021 -3.622 12.720 1.00 91.62 122 ALA A O 1
ATOM 1027 N N . LEU A 1 123 ? 7.741 -1.586 11.800 1.00 89.12 123 LEU A N 1
ATOM 1028 C CA . LEU A 1 123 ? 9.162 -1.236 11.797 1.00 89.12 123 LEU A CA 1
ATOM 1029 C C . LEU A 1 123 ? 9.522 -0.612 13.148 1.00 89.12 123 LEU A C 1
ATOM 1031 O O . LEU A 1 123 ? 8.921 0.384 13.544 1.00 89.12 123 LEU A O 1
ATOM 1035 N N . THR A 1 124 ? 10.512 -1.164 13.844 1.00 86.62 124 THR A N 1
ATOM 1036 C CA . THR A 1 124 ? 10.976 -0.653 15.147 1.00 86.62 124 THR A CA 1
ATOM 1037 C C . THR A 1 124 ? 12.291 0.106 15.051 1.00 86.62 124 THR A C 1
ATOM 1039 O O . THR A 1 124 ? 12.531 1.016 15.842 1.00 86.62 124 THR A O 1
ATOM 1042 N N . ALA A 1 125 ? 13.121 -0.204 14.056 1.00 83.38 125 ALA A N 1
ATOM 1043 C CA . ALA A 1 125 ? 14.311 0.566 13.718 1.00 83.38 125 ALA A CA 1
ATOM 1044 C C . ALA A 1 125 ? 14.594 0.476 12.216 1.00 83.38 125 ALA A C 1
ATOM 1046 O O . ALA A 1 125 ? 14.282 -0.526 11.574 1.00 83.38 125 ALA A O 1
ATOM 1047 N N . ILE A 1 126 ? 15.179 1.538 11.665 1.00 80.12 126 ILE A N 1
ATOM 1048 C CA . ILE A 1 126 ? 15.606 1.609 10.266 1.00 80.12 126 ILE A CA 1
ATOM 1049 C C . ILE A 1 126 ? 17.059 2.081 10.275 1.00 80.12 126 ILE A C 1
ATOM 1051 O O . ILE A 1 126 ? 17.322 3.246 10.584 1.00 80.12 126 ILE A O 1
ATOM 1055 N N . HIS A 1 127 ? 17.989 1.178 9.972 1.00 75.56 127 HIS A N 1
ATOM 1056 C CA . HIS A 1 127 ? 19.423 1.468 9.889 1.00 75.56 127 HIS A CA 1
ATOM 1057 C C . HIS A 1 127 ? 19.875 1.611 8.429 1.00 75.56 127 HIS A C 1
ATOM 1059 O O . HIS A 1 127 ? 20.678 2.490 8.117 1.00 75.56 127 HIS A O 1
ATOM 1065 N N . SER A 1 128 ? 19.312 0.799 7.528 1.00 69.94 128 SER A N 1
ATOM 1066 C CA . SER A 1 128 ? 19.437 0.920 6.069 1.00 69.94 128 SER A CA 1
ATOM 1067 C C . SER A 1 128 ? 18.260 0.228 5.364 1.00 69.94 128 SER A C 1
ATOM 1069 O O . SER A 1 128 ? 17.433 -0.396 6.027 1.00 69.94 128 SER A O 1
ATOM 1071 N N . ASP A 1 129 ? 18.194 0.287 4.030 1.00 63.03 129 ASP A N 1
ATOM 1072 C CA . ASP A 1 129 ? 17.148 -0.395 3.243 1.00 63.03 129 ASP A CA 1
ATOM 1073 C C . ASP A 1 129 ? 17.133 -1.925 3.437 1.00 63.03 129 ASP A C 1
ATOM 1075 O O . ASP A 1 129 ? 16.088 -2.549 3.269 1.00 63.03 129 ASP A O 1
ATOM 1079 N N . ASN A 1 130 ? 18.265 -2.516 3.838 1.00 65.38 130 ASN A N 1
ATOM 1080 C CA . ASN A 1 130 ? 18.409 -3.955 4.098 1.00 65.38 130 ASN A CA 1
ATOM 1081 C C . ASN A 1 130 ? 18.608 -4.284 5.587 1.00 65.38 130 ASN A C 1
ATOM 1083 O O . ASN A 1 130 ? 18.818 -5.442 5.935 1.00 65.38 130 ASN A O 1
ATOM 1087 N N . ASP A 1 131 ? 18.578 -3.277 6.461 1.00 76.56 131 ASP A N 1
ATOM 1088 C CA . ASP A 1 131 ? 18.778 -3.435 7.901 1.00 76.56 131 ASP A CA 1
ATOM 1089 C C . ASP A 1 131 ? 17.644 -2.723 8.635 1.00 76.56 131 ASP A C 1
ATOM 1091 O O . ASP A 1 131 ? 17.700 -1.525 8.949 1.00 76.56 131 ASP A O 1
ATOM 1095 N N . ILE A 1 132 ? 16.569 -3.486 8.820 1.00 81.06 132 ILE A N 1
ATOM 1096 C CA . ILE A 1 132 ? 15.362 -3.072 9.517 1.00 81.06 132 ILE A CA 1
ATOM 1097 C C . ILE A 1 132 ? 15.120 -4.001 10.702 1.00 81.06 132 ILE A C 1
ATOM 1099 O O . ILE A 1 132 ? 15.208 -5.224 10.591 1.00 81.06 132 ILE A O 1
ATOM 1103 N N . ALA A 1 133 ? 14.762 -3.413 11.838 1.00 87.62 133 ALA A N 1
ATOM 1104 C CA . ALA A 1 133 ? 14.217 -4.165 12.954 1.00 87.62 133 ALA A CA 1
ATOM 1105 C C . ALA A 1 133 ? 12.693 -4.153 12.859 1.00 87.62 133 ALA A C 1
ATOM 1107 O O . ALA A 1 133 ? 12.081 -3.126 12.542 1.00 87.62 133 ALA A O 1
ATOM 1108 N N . VAL A 1 134 ? 12.085 -5.302 13.136 1.00 90.81 134 VAL A N 1
ATOM 1109 C CA . VAL A 1 134 ? 10.642 -5.503 13.019 1.00 90.81 134 VAL A CA 1
ATOM 1110 C C . VAL A 1 134 ? 10.056 -6.063 14.309 1.00 90.81 134 VAL A C 1
ATOM 1112 O O . VAL A 1 134 ? 10.723 -6.781 15.054 1.00 90.81 134 VAL A O 1
ATOM 1115 N N . ALA A 1 135 ? 8.796 -5.738 14.572 1.00 92.94 135 ALA A N 1
ATOM 1116 C CA . ALA A 1 135 ? 8.011 -6.282 15.674 1.00 92.94 135 ALA A CA 1
ATOM 1117 C C . ALA A 1 135 ? 6.573 -6.555 15.216 1.00 92.94 135 ALA A C 1
ATOM 1119 O O . ALA A 1 135 ? 6.106 -5.945 14.253 1.00 92.94 135 ALA A O 1
ATOM 1120 N N . PRO A 1 136 ? 5.833 -7.456 15.878 1.00 94.50 136 PRO A N 1
ATOM 1121 C CA . PRO A 1 136 ? 4.410 -7.576 15.609 1.00 94.50 136 PRO A CA 1
ATOM 1122 C C . PRO A 1 136 ? 3.681 -6.305 16.061 1.00 94.50 136 PRO A C 1
ATOM 1124 O O . PRO A 1 136 ? 4.070 -5.669 17.045 1.00 94.50 136 PRO A O 1
ATOM 1127 N N . THR A 1 137 ? 2.599 -5.971 15.358 1.00 95.12 137 THR A N 1
ATOM 1128 C CA . THR A 1 137 ? 1.752 -4.813 15.670 1.00 95.12 137 THR A CA 1
ATOM 1129 C C . THR A 1 137 ? 1.355 -4.809 17.147 1.00 95.12 137 THR A C 1
ATOM 1131 O O . THR A 1 137 ? 0.878 -5.823 17.670 1.00 95.12 137 THR A O 1
ATOM 1134 N N . GLN A 1 138 ? 1.540 -3.675 17.826 1.00 95.69 138 GLN A N 1
ATOM 1135 C CA . GLN A 1 138 ? 1.201 -3.489 19.238 1.00 95.69 138 GLN A CA 1
ATOM 1136 C C . GLN A 1 138 ? 1.807 -4.573 20.136 1.00 95.69 138 GLN A C 1
ATOM 1138 O O . GLN A 1 138 ? 1.128 -5.150 20.988 1.00 95.69 138 GLN A O 1
ATOM 1143 N N . GLN A 1 139 ? 3.083 -4.899 19.906 1.00 94.19 139 GLN A N 1
ATOM 1144 C CA . GLN A 1 139 ? 3.819 -5.932 20.646 1.00 94.19 139 GLN A CA 1
ATOM 1145 C C . GLN A 1 139 ? 3.110 -7.300 20.634 1.00 94.19 139 GLN A C 1
ATOM 1147 O O . GLN A 1 139 ? 3.175 -8.053 21.605 1.00 94.19 139 GLN A O 1
ATOM 1152 N N . GLY A 1 140 ? 2.395 -7.612 19.549 1.00 95.62 140 GLY A N 1
ATOM 1153 C CA . GLY A 1 140 ? 1.721 -8.896 19.348 1.00 95.62 140 GLY A CA 1
ATOM 1154 C C . GLY A 1 140 ? 0.309 -8.978 19.914 1.00 95.62 140 GLY A C 1
ATOM 1155 O O . GLY A 1 140 ? -0.345 -10.004 19.734 1.00 95.62 140 GLY A O 1
ATOM 1156 N N . LYS A 1 141 ? -0.192 -7.909 20.545 1.00 96.19 141 LYS A N 1
ATOM 1157 C CA . LYS A 1 141 ? -1.537 -7.864 21.138 1.00 96.19 141 LYS A CA 1
ATOM 1158 C C . LYS A 1 141 ? -2.629 -8.163 20.110 1.00 96.19 141 LYS A C 1
ATOM 1160 O O . LYS A 1 141 ? -3.575 -8.887 20.406 1.00 96.19 141 LYS A O 1
ATOM 1165 N N . TRP A 1 142 ? -2.509 -7.593 18.909 1.00 96.75 142 TRP A N 1
ATOM 1166 C CA . TRP A 1 142 ? -3.524 -7.742 17.865 1.00 96.75 142 TRP A CA 1
ATOM 1167 C C . TRP A 1 142 ? -3.541 -9.165 17.319 1.00 96.75 142 TRP A C 1
ATOM 1169 O O . TRP A 1 142 ? -4.581 -9.815 17.373 1.00 96.75 142 TRP A O 1
ATOM 1179 N N . ASP A 1 143 ? -2.392 -9.674 16.869 1.00 96.31 143 ASP A N 1
ATOM 1180 C CA . ASP A 1 143 ? -2.275 -11.049 16.379 1.00 96.31 143 ASP A CA 1
ATOM 1181 C C . ASP A 1 143 ? -2.724 -12.081 17.409 1.00 96.31 143 ASP A C 1
ATOM 1183 O O . ASP A 1 143 ? -3.443 -13.008 17.052 1.00 96.31 143 ASP A O 1
ATOM 1187 N N . ALA A 1 144 ? -2.377 -11.904 18.686 1.00 96.75 144 ALA A N 1
ATOM 1188 C CA . ALA A 1 144 ? -2.838 -12.796 19.743 1.00 96.75 144 ALA A CA 1
ATOM 1189 C C . ALA A 1 144 ? -4.367 -12.800 19.876 1.00 96.75 144 ALA A C 1
ATOM 1191 O O . ALA A 1 144 ? -4.960 -13.869 20.004 1.00 96.75 144 ALA A O 1
ATOM 1192 N N . ALA A 1 145 ? -5.017 -11.634 19.803 1.00 96.44 145 ALA A N 1
ATOM 1193 C CA . ALA A 1 145 ? -6.471 -11.536 19.893 1.00 96.44 145 ALA A CA 1
ATOM 1194 C C . ALA A 1 145 ? -7.175 -12.249 18.725 1.00 96.44 145 ALA A C 1
ATOM 1196 O O . ALA A 1 145 ? -8.095 -13.035 18.952 1.00 96.44 145 ALA A O 1
ATOM 1197 N N . PHE A 1 146 ? -6.732 -12.014 17.485 1.00 97.00 146 PHE A N 1
ATOM 1198 C CA . PHE A 1 146 ? -7.305 -12.680 16.310 1.00 97.00 146 PHE A CA 1
ATOM 1199 C C . PHE A 1 146 ? -7.026 -14.186 16.316 1.00 97.00 146 PHE A C 1
ATOM 1201 O O . PHE A 1 146 ? -7.944 -14.976 16.087 1.00 97.00 146 PHE A O 1
ATOM 1208 N N . HIS A 1 147 ? -5.798 -14.588 16.652 1.00 95.56 147 HIS A N 1
ATOM 1209 C CA . HIS A 1 147 ? -5.400 -15.991 16.728 1.00 95.56 147 HIS A CA 1
ATOM 1210 C C . HIS A 1 147 ? -6.179 -16.755 17.806 1.00 95.56 147 HIS A C 1
ATOM 1212 O O . HIS A 1 147 ? -6.703 -17.831 17.529 1.00 95.56 147 HIS A O 1
ATOM 1218 N N . HIS A 1 148 ? -6.328 -16.184 19.006 1.00 96.12 148 HIS A N 1
ATOM 1219 C CA . HIS A 1 148 ? -7.099 -16.787 20.099 1.00 96.12 148 HIS A CA 1
ATOM 1220 C C . HIS A 1 148 ? -8.561 -17.046 19.709 1.00 96.12 148 HIS A C 1
ATOM 1222 O O . HIS A 1 148 ? -9.146 -18.050 20.108 1.00 96.12 148 HIS A O 1
ATOM 1228 N N . LEU A 1 149 ? -9.145 -16.155 18.904 1.00 96.31 149 LEU A N 1
ATOM 1229 C CA . LEU A 1 149 ? -10.517 -16.278 18.414 1.00 96.31 149 LEU A CA 1
ATOM 1230 C C . LEU A 1 149 ? -10.639 -17.112 17.127 1.00 96.31 149 LEU A C 1
ATOM 1232 O O . LEU A 1 149 ? -11.756 -17.328 16.658 1.00 96.31 149 LEU A O 1
ATOM 1236 N N . GLY A 1 150 ? -9.526 -17.566 16.541 1.00 96.06 150 GLY A N 1
ATOM 1237 C CA . GLY A 1 150 ? -9.518 -18.295 15.271 1.00 96.06 150 GLY A CA 1
ATOM 1238 C C . GLY A 1 150 ? -10.021 -17.467 14.083 1.00 96.06 150 GLY A C 1
ATOM 1239 O O . GLY A 1 150 ? -10.634 -18.016 13.169 1.00 96.06 150 GLY A O 1
ATOM 1240 N N . ILE A 1 151 ? -9.813 -16.147 14.104 1.00 96.62 151 ILE A N 1
ATOM 1241 C CA . ILE A 1 151 ? -10.291 -15.227 13.066 1.00 96.62 151 ILE A CA 1
ATOM 1242 C C . ILE A 1 151 ? -9.187 -14.993 12.031 1.00 96.62 151 ILE A C 1
ATOM 1244 O O . ILE A 1 151 ? -8.108 -14.524 12.372 1.00 96.62 151 ILE A O 1
ATOM 1248 N N . ASN A 1 152 ? -9.507 -15.238 10.761 1.00 95.62 152 ASN A N 1
ATOM 1249 C CA . ASN A 1 152 ? -8.723 -14.863 9.581 1.00 95.62 152 ASN A CA 1
ATOM 1250 C C . ASN A 1 152 ? -9.642 -14.156 8.569 1.00 95.62 152 ASN A C 1
ATOM 1252 O O . ASN A 1 152 ? -10.866 -14.205 8.712 1.00 95.62 152 ASN A O 1
ATOM 1256 N N . ASP A 1 153 ? -9.059 -13.508 7.560 1.00 95.94 153 ASP A N 1
ATOM 1257 C CA . ASP A 1 153 ? -9.774 -12.858 6.449 1.00 95.94 153 ASP A CA 1
ATOM 1258 C C . ASP A 1 153 ? -10.880 -11.870 6.889 1.00 95.94 153 ASP A C 1
ATOM 1260 O O . ASP A 1 153 ? -11.960 -11.792 6.297 1.00 95.94 153 ASP A O 1
ATOM 1264 N N . ALA A 1 154 ? -10.618 -11.094 7.944 1.00 97.06 154 ALA A N 1
ATOM 1265 C CA . ALA A 1 154 ? -11.586 -10.188 8.557 1.00 97.06 154 ALA A CA 1
ATOM 1266 C C . ALA A 1 154 ? -11.218 -8.715 8.342 1.00 97.06 154 ALA A C 1
ATOM 1268 O O . ALA A 1 154 ? -10.080 -8.309 8.559 1.00 97.06 154 ALA A O 1
ATOM 1269 N N . GLY A 1 155 ? -12.198 -7.889 7.967 1.00 97.31 155 GLY A N 1
ATOM 1270 C CA . GLY A 1 155 ? -12.030 -6.444 7.795 1.00 97.31 155 GLY A CA 1
ATOM 1271 C C . GLY A 1 155 ? -12.932 -5.632 8.722 1.00 97.31 155 GLY A C 1
ATOM 1272 O O . GLY A 1 155 ? -14.086 -6.000 8.940 1.00 97.31 155 GLY A O 1
ATOM 1273 N N . PHE A 1 156 ? -12.431 -4.513 9.246 1.00 97.75 156 PHE A N 1
ATOM 1274 C CA . PHE A 1 156 ? -13.206 -3.595 10.086 1.00 97.75 156 PHE A CA 1
ATOM 1275 C C . PHE A 1 156 ? -12.731 -2.140 9.961 1.00 97.75 156 PHE A C 1
ATOM 1277 O O . PHE A 1 156 ? -11.607 -1.860 9.545 1.00 97.75 156 PHE A O 1
ATOM 1284 N N . ASN A 1 157 ? -13.598 -1.195 10.333 1.00 98.38 157 ASN A N 1
ATOM 1285 C CA . ASN A 1 157 ? -13.235 0.220 10.444 1.00 98.38 157 ASN A CA 1
ATOM 1286 C C . ASN A 1 157 ? -12.516 0.467 11.768 1.00 98.38 157 ASN A C 1
ATOM 1288 O O . ASN A 1 157 ? -12.970 -0.021 12.799 1.00 98.38 157 ASN A O 1
ATOM 1292 N N . PHE A 1 158 ? -11.467 1.287 11.779 1.00 98.31 158 PHE A N 1
ATOM 1293 C CA . PHE A 1 158 ? -10.792 1.623 13.034 1.00 98.31 158 PHE A CA 1
ATOM 1294 C C . PHE A 1 158 ? -11.682 2.444 13.973 1.00 98.31 158 PHE A C 1
ATOM 1296 O O . PHE A 1 158 ? -11.661 2.238 15.189 1.00 98.31 158 PHE A O 1
ATOM 1303 N N . SER A 1 159 ? -12.503 3.335 13.411 1.00 97.31 159 SER A N 1
ATOM 1304 C CA . SER A 1 159 ? -13.427 4.167 14.181 1.00 97.31 159 SER A CA 1
ATOM 1305 C C . SER A 1 159 ? -14.367 3.320 15.045 1.00 97.31 159 SER A C 1
ATOM 1307 O O . SER A 1 159 ? -15.016 2.395 14.561 1.00 97.31 159 SER A O 1
ATOM 1309 N N . GLY A 1 160 ? -14.439 3.651 16.336 1.00 96.50 160 GLY A N 1
ATOM 1310 C CA . GLY A 1 160 ? -15.297 2.957 17.300 1.00 96.50 160 GLY A CA 1
ATOM 1311 C C . GLY A 1 160 ? -14.727 1.643 17.845 1.00 96.50 160 GLY A C 1
ATOM 1312 O O . GLY A 1 160 ? -15.402 0.985 18.633 1.00 96.50 160 GLY A O 1
ATOM 1313 N N . THR A 1 161 ? -13.494 1.272 17.490 1.00 97.25 161 THR A N 1
ATOM 1314 C CA . THR A 1 161 ? -12.844 0.039 17.968 1.00 97.25 161 THR A CA 1
ATOM 1315 C C . THR A 1 161 ? -11.717 0.337 18.964 1.00 97.25 161 THR A C 1
ATOM 1317 O O . THR A 1 161 ? -11.160 1.436 18.944 1.00 97.25 161 THR A O 1
ATOM 1320 N N . PRO A 1 162 ? -11.350 -0.613 19.847 1.00 96.50 162 PRO A N 1
ATOM 1321 C CA . PRO A 1 162 ? -10.152 -0.472 20.676 1.00 96.50 162 PRO A CA 1
ATOM 1322 C C . PRO A 1 162 ? -8.871 -0.412 19.831 1.00 96.50 162 PRO A C 1
ATOM 1324 O O . PRO A 1 162 ? -7.991 0.376 20.148 1.00 96.50 162 PRO A O 1
ATOM 1327 N N . PHE A 1 163 ? -8.809 -1.155 18.719 1.00 97.62 163 PHE A N 1
ATOM 1328 C CA . PHE A 1 163 ? -7.673 -1.159 17.790 1.00 97.62 163 PHE A CA 1
ATOM 1329 C C . PHE A 1 163 ? -7.389 0.234 17.213 1.00 97.62 163 PHE A C 1
ATOM 1331 O O . PHE A 1 163 ? -6.244 0.660 17.144 1.00 97.62 163 PHE A O 1
ATOM 1338 N N . GLY A 1 164 ? -8.434 0.988 16.853 1.00 98.00 164 GLY A N 1
ATOM 1339 C CA . GLY A 1 164 ? -8.275 2.342 16.321 1.00 98.00 164 GLY A CA 1
ATOM 1340 C C . GLY A 1 164 ? -7.625 3.321 17.299 1.00 98.00 164 GLY A C 1
ATOM 1341 O O . GLY A 1 164 ? -6.967 4.253 16.852 1.00 98.00 164 GLY A O 1
ATOM 1342 N N . LYS A 1 165 ? -7.782 3.097 18.610 1.00 98.06 165 LYS A N 1
ATOM 1343 C CA . LYS A 1 165 ? -7.283 3.976 19.681 1.00 98.06 165 LYS A CA 1
ATOM 1344 C C . LYS A 1 165 ? -5.845 3.687 20.099 1.00 98.06 165 LYS A C 1
ATOM 1346 O O . LYS A 1 165 ? -5.281 4.475 20.852 1.00 98.06 165 LYS A O 1
ATOM 1351 N N . ASP A 1 166 ? -5.286 2.562 19.669 1.00 97.81 166 ASP A N 1
ATOM 1352 C CA . ASP A 1 166 ? -3.895 2.233 19.947 1.00 97.81 166 ASP A CA 1
ATOM 1353 C C . ASP A 1 166 ? -2.962 3.222 19.227 1.00 97.81 166 ASP A C 1
ATOM 1355 O O . ASP A 1 166 ? -3.277 3.709 18.135 1.00 97.81 166 ASP A O 1
ATOM 1359 N N . GLU A 1 167 ? -1.816 3.530 19.840 1.00 97.25 167 GLU A N 1
ATOM 1360 C CA . GLU A 1 167 ? -0.808 4.397 19.224 1.00 97.25 167 GLU A CA 1
ATOM 1361 C C . GLU A 1 167 ? -0.234 3.745 17.967 1.00 97.25 167 GLU A C 1
ATOM 1363 O O . GLU A 1 167 ? 0.016 2.542 17.932 1.00 97.25 167 GLU A O 1
ATOM 1368 N N . PHE A 1 168 ? -0.012 4.535 16.925 1.00 97.12 168 PHE A N 1
ATOM 1369 C CA . PHE A 1 168 ? 0.489 4.035 15.657 1.00 97.12 168 PHE A CA 1
ATOM 1370 C C . PHE A 1 168 ? 1.984 3.681 15.747 1.00 97.12 168 PHE A C 1
ATOM 1372 O O . PHE A 1 168 ? 2.833 4.568 15.806 1.00 97.12 168 PHE A O 1
ATOM 1379 N N . ASP A 1 169 ? 2.313 2.386 15.710 1.00 95.25 169 ASP A N 1
ATOM 1380 C CA . ASP A 1 169 ? 3.671 1.857 15.930 1.00 95.25 169 ASP A CA 1
ATOM 1381 C C . ASP A 1 169 ? 4.371 1.317 14.670 1.00 95.25 169 ASP A C 1
ATOM 1383 O O . ASP A 1 169 ? 5.452 0.752 14.768 1.00 95.25 169 ASP A O 1
ATOM 1387 N N . HIS A 1 170 ? 3.818 1.514 13.467 1.00 93.69 170 HIS A N 1
ATOM 1388 C CA . HIS A 1 170 ? 4.424 1.001 12.223 1.00 93.69 170 HIS A CA 1
ATOM 1389 C C . HIS A 1 170 ? 5.540 1.875 11.619 1.00 93.69 170 HIS A C 1
ATOM 1391 O O . HIS A 1 170 ? 6.147 1.482 10.620 1.00 93.69 170 HIS A O 1
ATOM 1397 N N . ASP A 1 171 ? 5.801 3.063 12.161 1.00 92.12 171 ASP A N 1
ATOM 1398 C CA . ASP A 1 171 ? 6.968 3.880 11.805 1.00 92.12 171 ASP A CA 1
ATOM 1399 C C . ASP A 1 171 ? 7.587 4.415 13.106 1.00 92.12 171 ASP A C 1
ATOM 1401 O O . ASP A 1 171 ? 6.906 5.143 13.837 1.00 92.12 171 ASP A O 1
ATOM 1405 N N . PRO A 1 172 ? 8.864 4.109 13.406 1.00 90.19 172 PRO A N 1
ATOM 1406 C CA . PRO A 1 172 ? 9.485 4.480 14.678 1.00 90.19 172 PRO A CA 1
ATOM 1407 C C . PRO A 1 172 ? 9.718 5.994 14.814 1.00 90.19 172 PRO A C 1
ATOM 1409 O O . PRO A 1 172 ? 10.100 6.475 15.876 1.00 90.19 172 PRO A O 1
ATOM 1412 N N . ARG A 1 173 ? 9.492 6.765 13.744 1.00 91.56 173 ARG A N 1
ATOM 1413 C CA . ARG A 1 173 ?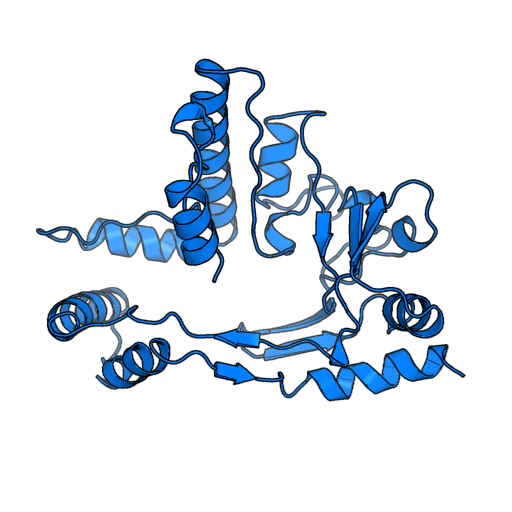 9.602 8.233 13.720 1.00 91.56 173 ARG A CA 1
ATOM 1414 C C . ARG A 1 173 ? 8.256 8.931 13.930 1.00 91.56 173 ARG A C 1
ATOM 1416 O O . ARG A 1 173 ? 8.174 10.148 13.775 1.00 91.56 173 ARG A O 1
ATOM 1423 N N . THR A 1 174 ? 7.193 8.179 14.204 1.00 93.62 174 THR A N 1
ATOM 1424 C CA . THR A 1 174 ? 5.847 8.724 14.418 1.00 93.62 174 THR A CA 1
ATOM 1425 C C . THR A 1 174 ? 5.831 9.635 15.643 1.00 93.62 174 THR A C 1
ATOM 1427 O O . THR A 1 174 ? 6.392 9.305 16.686 1.00 93.62 174 THR A O 1
ATOM 1430 N N . CYS A 1 175 ? 5.182 10.797 15.532 1.00 94.44 175 CYS A N 1
ATOM 1431 C CA . CYS A 1 175 ? 4.972 11.657 16.692 1.00 94.44 175 CYS A CA 1
ATOM 1432 C C . CYS A 1 175 ? 4.081 10.970 17.750 1.00 94.44 175 CYS A C 1
ATOM 1434 O O . CYS A 1 175 ? 3.050 10.402 17.384 1.00 94.44 175 CYS A O 1
ATOM 1436 N N . PRO A 1 176 ? 4.399 11.096 19.055 1.00 94.19 176 PRO A N 1
ATOM 1437 C CA . PRO A 1 176 ? 3.564 10.555 20.127 1.00 94.19 176 PRO A CA 1
ATOM 1438 C C . PRO A 1 176 ? 2.109 11.036 20.058 1.00 94.19 176 PRO A C 1
ATOM 1440 O O . PRO A 1 176 ? 1.845 12.196 19.716 1.00 94.19 176 PRO A O 1
ATOM 1443 N N . GLY A 1 177 ? 1.177 10.156 20.427 1.00 94.75 177 GLY A N 1
ATOM 1444 C CA . GLY A 1 177 ? -0.260 10.431 20.452 1.00 94.75 177 GLY A CA 1
ATOM 1445 C C . GLY A 1 177 ? -0.993 10.306 19.111 1.00 94.75 177 GLY A C 1
ATOM 1446 O O . GLY A 1 177 ? -2.206 10.491 19.095 1.00 94.75 177 GLY A O 1
ATOM 1447 N N . ILE A 1 178 ? -0.305 9.992 18.006 1.00 97.50 178 ILE A N 1
ATOM 1448 C CA . ILE A 1 178 ? -0.966 9.582 16.756 1.00 97.50 178 ILE A CA 1
ATOM 1449 C C . ILE A 1 178 ? -1.469 8.147 16.921 1.00 97.50 178 ILE A C 1
ATOM 1451 O O . ILE A 1 178 ? -0.701 7.259 17.289 1.00 97.50 178 ILE A O 1
ATOM 1455 N N . THR A 1 179 ? -2.738 7.910 16.609 1.00 98.06 179 THR A N 1
ATOM 1456 C CA . THR A 1 179 ? -3.385 6.595 16.715 1.00 98.06 179 THR A CA 1
ATOM 1457 C C . THR A 1 179 ? -3.638 5.956 15.349 1.00 98.06 179 THR A C 1
ATOM 1459 O O . THR A 1 179 ? -3.572 6.613 14.307 1.00 98.06 179 THR A O 1
ATOM 1462 N N . TYR A 1 180 ? -3.966 4.663 15.323 1.00 98.12 180 TYR A N 1
ATOM 1463 C CA . TYR A 1 180 ? -4.303 3.966 14.074 1.00 98.12 180 TYR A CA 1
ATOM 1464 C C . TYR A 1 180 ? -5.472 4.594 13.318 1.00 98.12 180 TYR A C 1
ATOM 1466 O O . TYR A 1 180 ? -5.413 4.698 12.093 1.00 98.12 180 TYR A O 1
ATOM 1474 N N . GLN A 1 181 ? -6.513 5.036 14.029 1.00 98.19 181 GLN A N 1
ATOM 1475 C CA . GLN A 1 181 ? -7.666 5.691 13.405 1.00 98.19 181 GLN A CA 1
ATOM 1476 C C . GLN A 1 181 ? -7.338 7.085 12.850 1.00 98.19 181 GLN A C 1
ATOM 1478 O O . GLN A 1 181 ? -8.070 7.578 11.993 1.00 98.19 181 GLN A O 1
ATOM 1483 N N . ASP A 1 182 ? -6.260 7.724 13.322 1.00 97.56 182 ASP A N 1
ATOM 1484 C CA . ASP A 1 182 ? -5.810 8.996 12.758 1.00 97.56 182 ASP A CA 1
ATOM 1485 C C . ASP A 1 182 ? -5.186 8.772 11.382 1.00 97.56 182 ASP A C 1
ATOM 1487 O O . ASP A 1 182 ? -5.447 9.557 10.473 1.00 97.56 182 ASP A O 1
ATOM 1491 N N . VAL A 1 183 ? -4.418 7.687 11.211 1.00 97.69 183 VAL A N 1
ATOM 1492 C CA . VAL A 1 183 ? -3.643 7.385 9.993 1.00 97.69 183 VAL A CA 1
ATOM 1493 C C . VAL A 1 183 ? -4.446 6.601 8.955 1.00 97.69 183 VAL A C 1
ATOM 1495 O O . VAL A 1 183 ? -4.313 6.863 7.757 1.00 97.69 183 VAL A O 1
ATOM 1498 N N . PHE A 1 184 ? -5.274 5.645 9.384 1.00 98.25 184 PHE A N 1
ATOM 1499 C CA . PHE A 1 184 ? -5.996 4.712 8.518 1.00 98.25 184 PHE A CA 1
ATOM 1500 C C . PHE A 1 184 ? -7.501 4.690 8.798 1.00 98.25 184 PHE A C 1
ATOM 1502 O O . PHE A 1 184 ? -7.959 4.834 9.927 1.00 98.25 184 PHE A O 1
ATOM 1509 N N . THR A 1 185 ? -8.292 4.446 7.752 1.00 98.56 185 THR A N 1
ATOM 1510 C CA . THR A 1 185 ? -9.757 4.335 7.845 1.00 98.56 185 THR A CA 1
ATOM 1511 C C . THR A 1 185 ? -10.174 2.973 8.402 1.00 98.56 185 THR A C 1
ATOM 1513 O O . THR A 1 185 ? -11.079 2.874 9.235 1.00 98.56 185 THR A O 1
ATOM 1516 N N . GLY A 1 186 ? -9.509 1.911 7.951 1.00 98.12 186 GLY A N 1
ATOM 1517 C CA . GLY A 1 186 ? -9.826 0.545 8.345 1.00 98.12 186 GLY A CA 1
ATOM 1518 C C . GLY A 1 186 ? -8.630 -0.388 8.291 1.00 98.12 186 GLY A C 1
ATOM 1519 O O . GLY A 1 186 ? -7.527 -0.009 7.889 1.00 98.12 186 GLY A O 1
ATOM 1520 N N . PHE A 1 187 ? -8.890 -1.624 8.688 1.00 98.12 187 PHE A N 1
ATOM 1521 C CA . PHE A 1 187 ? -7.912 -2.688 8.802 1.00 98.12 187 PHE A CA 1
ATOM 1522 C C . PHE A 1 187 ? -8.449 -3.983 8.207 1.00 98.12 187 PHE A C 1
ATOM 1524 O O . PHE A 1 187 ? -9.647 -4.259 8.298 1.00 98.12 187 PHE A O 1
ATOM 1531 N N . VAL A 1 188 ? -7.557 -4.784 7.635 1.00 97.88 188 VAL A N 1
ATOM 1532 C CA . VAL A 1 188 ? -7.821 -6.160 7.218 1.00 97.88 188 VAL A CA 1
ATOM 1533 C C . VAL A 1 188 ? -6.830 -7.069 7.925 1.00 97.88 188 VAL A C 1
ATOM 1535 O O . VAL A 1 188 ? -5.630 -6.992 7.679 1.00 97.88 188 VAL A O 1
ATOM 1538 N N . TYR A 1 189 ? -7.344 -7.950 8.774 1.00 97.56 189 TYR A N 1
ATOM 1539 C CA . TYR A 1 189 ? -6.606 -9.088 9.289 1.00 97.56 189 TYR A CA 1
ATOM 1540 C C . TYR A 1 189 ? -6.720 -10.241 8.293 1.00 97.56 189 TYR A C 1
ATOM 1542 O O . TYR A 1 189 ? -7.758 -10.891 8.205 1.00 97.56 189 TYR A O 1
ATOM 1550 N N . TYR A 1 190 ? -5.671 -10.460 7.508 1.00 95.69 190 TYR A N 1
ATOM 1551 C CA . TYR A 1 190 ? -5.589 -11.550 6.543 1.00 95.69 190 TYR A CA 1
ATOM 1552 C C . TYR A 1 190 ? -5.309 -12.878 7.249 1.00 95.69 190 TYR A C 1
ATOM 1554 O O . TYR A 1 190 ? -6.119 -13.801 7.188 1.00 95.69 190 TYR A O 1
ATOM 1562 N N . ARG A 1 191 ? -4.171 -12.970 7.944 1.00 94.25 191 ARG A N 1
ATOM 1563 C CA . ARG A 1 191 ? -3.717 -14.204 8.596 1.00 94.25 191 ARG A CA 1
ATOM 1564 C C . ARG A 1 191 ? -2.769 -13.913 9.753 1.00 94.25 191 ARG A C 1
ATOM 1566 O O . ARG A 1 191 ? -2.171 -12.842 9.803 1.00 94.25 191 ARG A O 1
ATOM 1573 N N . PHE A 1 192 ? -2.578 -14.893 10.625 1.00 93.38 192 PHE A N 1
ATOM 1574 C CA . PHE A 1 192 ? -1.516 -14.910 11.623 1.00 93.38 192 PHE A CA 1
ATOM 1575 C C . PHE A 1 192 ? -0.136 -14.619 11.012 1.00 93.38 192 PHE A C 1
ATOM 1577 O O . PHE A 1 192 ? 0.333 -15.369 10.157 1.00 93.38 192 PHE A O 1
ATOM 1584 N N . ILE A 1 193 ? 0.515 -13.526 11.439 1.00 91.06 193 ILE A N 1
ATOM 1585 C CA . ILE A 1 193 ? 1.784 -13.043 10.849 1.00 91.06 193 ILE A CA 1
ATOM 1586 C C . ILE A 1 193 ? 2.865 -14.137 10.716 1.00 91.06 193 ILE A C 1
ATOM 1588 O O . ILE A 1 193 ? 3.501 -14.217 9.670 1.00 91.06 193 ILE A O 1
ATOM 1592 N N . PRO A 1 194 ? 3.095 -15.010 11.709 1.00 88.50 194 PRO A N 1
ATOM 1593 C CA . PRO A 1 194 ? 4.088 -16.091 11.616 1.00 88.50 194 PRO A CA 1
ATOM 1594 C C . PRO A 1 194 ? 3.810 -17.119 10.503 1.00 88.50 194 PRO A C 1
ATOM 1596 O O . PRO A 1 194 ? 4.700 -17.854 10.073 1.00 88.50 194 PRO A O 1
ATOM 1599 N N . GLU A 1 195 ? 2.579 -17.165 9.997 1.00 90.62 195 GLU A N 1
ATOM 1600 C CA . GLU A 1 195 ? 2.182 -17.977 8.844 1.00 90.62 195 GLU A CA 1
ATOM 1601 C C . GLU A 1 195 ? 2.317 -17.225 7.515 1.00 90.62 195 GLU A C 1
ATOM 1603 O O . GLU A 1 195 ? 1.952 -17.762 6.468 1.00 90.62 195 GLU A O 1
ATOM 1608 N N . PHE A 1 196 ? 2.827 -15.992 7.523 1.00 91.31 196 PHE A N 1
ATOM 1609 C CA . PHE A 1 196 ? 3.066 -15.242 6.300 1.00 91.31 196 PHE A CA 1
ATOM 1610 C C . PHE A 1 196 ? 4.120 -15.920 5.439 1.00 91.31 196 PHE A C 1
ATOM 1612 O O . PHE A 1 196 ? 5.060 -16.567 5.909 1.00 91.31 196 PHE A O 1
ATOM 1619 N N . ARG A 1 197 ? 3.921 -15.782 4.135 1.00 89.31 197 ARG A N 1
ATOM 1620 C CA . ARG A 1 197 ? 4.755 -16.372 3.102 1.00 89.31 197 ARG A CA 1
ATOM 1621 C C . ARG A 1 197 ? 4.972 -15.322 2.038 1.00 89.31 197 ARG A C 1
ATOM 1623 O O . ARG A 1 197 ? 4.022 -14.669 1.601 1.00 89.31 197 ARG A O 1
ATOM 1630 N N . ILE A 1 198 ? 6.222 -15.144 1.649 1.00 86.62 198 ILE A N 1
ATOM 1631 C CA . ILE A 1 198 ? 6.573 -14.315 0.511 1.00 86.62 198 ILE A CA 1
ATOM 1632 C C . ILE A 1 198 ? 6.565 -15.209 -0.708 1.00 86.62 198 ILE A C 1
ATOM 1634 O O . ILE A 1 198 ? 7.281 -16.204 -0.767 1.00 86.62 198 ILE A O 1
ATOM 1638 N N . VAL A 1 199 ? 5.754 -14.816 -1.680 1.00 88.06 199 VAL A N 1
ATOM 1639 C CA . VAL A 1 199 ? 5.709 -15.456 -2.985 1.00 88.06 199 VAL A CA 1
ATOM 1640 C C . VAL A 1 199 ? 6.421 -14.543 -3.969 1.00 88.06 199 VAL A C 1
ATOM 1642 O O . VAL A 1 199 ? 5.941 -13.443 -4.264 1.00 88.06 199 VAL A O 1
ATOM 1645 N N . VAL A 1 200 ? 7.573 -14.992 -4.454 1.00 86.62 200 VAL A N 1
ATOM 1646 C CA . VAL A 1 200 ? 8.322 -14.336 -5.528 1.00 86.62 200 VAL A CA 1
ATOM 1647 C C . VAL A 1 200 ? 8.194 -15.140 -6.815 1.00 86.62 200 VAL A C 1
ATOM 1649 O O . VAL A 1 200 ? 7.752 -16.286 -6.815 1.00 86.62 200 VAL A O 1
ATOM 1652 N N . GLY A 1 201 ? 8.560 -14.506 -7.924 1.00 85.81 201 GLY A N 1
ATOM 1653 C CA . GLY A 1 201 ? 8.521 -15.133 -9.234 1.00 85.81 201 GLY A CA 1
ATOM 1654 C C . GLY A 1 201 ? 7.254 -14.836 -10.029 1.00 85.81 201 GLY A C 1
ATOM 1655 O O . GLY A 1 201 ? 6.143 -14.667 -9.514 1.00 85.81 201 GLY A O 1
ATOM 1656 N N . VAL A 1 202 ? 7.446 -14.725 -11.334 1.00 86.19 202 VAL A N 1
ATOM 1657 C CA . VAL A 1 202 ? 6.419 -14.538 -12.346 1.00 86.19 202 VAL A CA 1
ATOM 1658 C C . VAL A 1 202 ? 6.811 -15.434 -13.519 1.00 86.19 202 VAL A C 1
ATOM 1660 O O . VAL A 1 202 ? 7.783 -15.125 -14.208 1.00 86.19 202 VAL A O 1
ATOM 1663 N N . PRO A 1 203 ? 6.066 -16.523 -13.773 1.00 85.19 203 PRO A N 1
ATOM 1664 C CA . PRO A 1 203 ? 6.326 -17.374 -14.923 1.00 85.19 203 PRO A CA 1
ATOM 1665 C C . PRO A 1 203 ? 6.394 -16.557 -16.207 1.00 85.19 203 PRO A C 1
ATOM 1667 O O . PRO A 1 203 ? 5.552 -15.681 -16.425 1.00 85.19 203 PRO A O 1
ATOM 1670 N N . HIS A 1 204 ? 7.383 -16.866 -17.045 1.00 85.44 204 HIS A N 1
ATOM 1671 C CA . HIS A 1 204 ? 7.614 -16.199 -18.329 1.00 85.44 204 HIS A CA 1
ATOM 1672 C C . HIS A 1 204 ? 7.953 -14.702 -18.221 1.00 85.44 204 HIS A C 1
ATOM 1674 O O . HIS A 1 204 ? 7.747 -13.948 -19.171 1.00 85.44 204 HIS A O 1
ATOM 1680 N N . ILE A 1 205 ? 8.485 -14.236 -17.083 1.00 83.81 205 ILE A N 1
ATOM 1681 C CA . ILE A 1 205 ? 9.017 -12.868 -16.978 1.00 83.81 205 ILE A CA 1
ATOM 1682 C C . ILE A 1 205 ? 10.239 -12.658 -1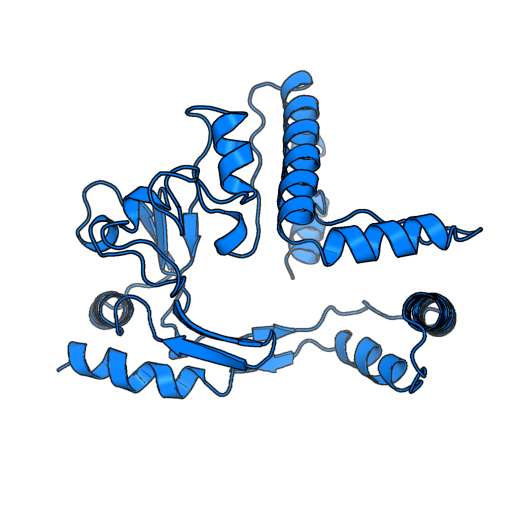7.877 1.00 83.81 205 ILE A C 1
ATOM 1684 O O . ILE A 1 205 ? 10.498 -11.539 -18.322 1.00 83.81 205 ILE A O 1
ATOM 1688 N N . ALA A 1 206 ? 10.965 -13.736 -18.163 1.00 86.06 206 ALA A N 1
ATOM 1689 C CA . ALA A 1 206 ? 12.095 -13.757 -19.064 1.00 86.06 206 ALA A CA 1
ATOM 1690 C C . ALA A 1 206 ? 12.021 -14.947 -20.021 1.00 86.06 206 ALA A C 1
ATOM 1692 O O . ALA A 1 206 ? 11.967 -16.098 -19.594 1.00 86.06 206 ALA A O 1
ATOM 1693 N N . GLU A 1 207 ? 12.086 -14.669 -21.319 1.00 86.75 207 GLU A N 1
ATOM 1694 C CA . GLU A 1 207 ? 12.044 -15.684 -22.373 1.00 86.75 207 GLU A CA 1
ATOM 1695 C C . GLU A 1 207 ? 13.276 -15.599 -23.283 1.00 86.75 207 GLU A C 1
ATOM 1697 O O . GLU A 1 207 ? 14.121 -14.702 -23.161 1.00 86.75 207 GLU A O 1
ATOM 1702 N N . GLU A 1 208 ? 13.397 -16.555 -24.202 1.00 81.06 208 GLU A N 1
ATOM 1703 C CA . GLU A 1 208 ? 14.456 -16.560 -25.207 1.00 81.06 208 GLU A CA 1
ATOM 1704 C C . GLU A 1 208 ? 14.475 -15.232 -25.989 1.00 81.06 208 GLU A C 1
ATOM 1706 O O . GLU A 1 208 ? 13.442 -14.700 -26.390 1.00 81.06 208 GLU A O 1
ATOM 1711 N N . GLY A 1 209 ? 15.665 -14.650 -26.156 1.00 79.88 209 GLY A N 1
ATOM 1712 C CA . GLY A 1 209 ? 15.847 -13.327 -26.764 1.00 79.88 209 GLY A CA 1
ATOM 1713 C C . GLY A 1 209 ? 15.742 -12.138 -25.798 1.00 79.88 209 GLY A C 1
ATOM 1714 O O . GLY A 1 209 ? 16.214 -11.051 -26.133 1.00 79.88 209 GLY A O 1
ATOM 1715 N N . PHE A 1 210 ? 15.230 -12.312 -24.571 1.00 85.31 210 PHE A N 1
ATOM 1716 C CA . PHE A 1 210 ? 15.197 -11.222 -23.583 1.00 85.31 210 PHE A CA 1
ATOM 1717 C C . PHE A 1 210 ? 16.586 -10.889 -23.011 1.00 85.31 210 PHE A C 1
ATOM 1719 O O . PHE A 1 210 ? 16.820 -9.763 -22.578 1.00 85.31 210 PHE A O 1
ATOM 1726 N N . ALA A 1 211 ? 17.534 -11.831 -23.060 1.00 81.69 211 ALA A N 1
ATOM 1727 C CA . ALA A 1 211 ? 18.889 -11.654 -22.529 1.00 81.69 211 ALA A CA 1
ATOM 1728 C C . ALA A 1 211 ? 19.618 -10.438 -23.129 1.00 81.69 211 ALA A C 1
ATOM 1730 O O . ALA A 1 211 ? 20.273 -9.688 -22.406 1.00 81.69 211 ALA A O 1
ATOM 1731 N N . ASP A 1 212 ? 19.479 -10.211 -24.436 1.00 82.25 212 ASP A N 1
ATOM 1732 C CA . ASP A 1 212 ? 20.139 -9.092 -25.113 1.00 82.25 212 ASP A CA 1
ATOM 1733 C C . ASP A 1 212 ? 19.535 -7.747 -24.712 1.00 82.25 212 ASP A C 1
ATOM 1735 O O . ASP A 1 212 ? 20.251 -6.761 -24.535 1.00 82.25 212 ASP A O 1
ATOM 1739 N N . GLU A 1 213 ? 18.212 -7.695 -24.556 1.00 82.50 213 GLU A N 1
ATOM 1740 C CA . GLU A 1 213 ? 17.518 -6.503 -24.072 1.00 82.50 213 GLU A CA 1
ATOM 1741 C C . GLU A 1 213 ? 17.869 -6.221 -22.608 1.00 82.50 213 GLU A C 1
ATOM 1743 O O . GLU A 1 213 ? 18.117 -5.072 -22.241 1.00 82.50 213 GLU A O 1
ATOM 1748 N N . TYR A 1 214 ? 17.962 -7.265 -21.784 1.00 82.75 214 TYR A N 1
ATOM 1749 C CA . TYR A 1 214 ? 18.376 -7.146 -20.394 1.00 82.75 214 TYR A CA 1
ATOM 1750 C C . TYR A 1 214 ? 19.788 -6.565 -20.277 1.00 82.75 214 TYR A C 1
ATOM 1752 O O . TYR A 1 214 ? 19.965 -5.542 -19.619 1.00 82.75 214 TYR A O 1
ATOM 1760 N N . LYS A 1 215 ? 20.767 -7.121 -21.005 1.00 80.69 215 LYS A N 1
ATOM 1761 C CA . LYS A 1 215 ? 22.152 -6.612 -21.040 1.00 80.69 215 LYS A CA 1
ATOM 1762 C C . LYS A 1 215 ? 22.230 -5.148 -21.463 1.00 80.69 215 LYS A C 1
ATOM 1764 O O . LYS A 1 215 ? 22.987 -4.375 -20.881 1.00 80.69 215 LYS A O 1
ATOM 1769 N N . LYS A 1 216 ? 21.435 -4.736 -22.457 1.00 81.94 216 LYS A N 1
ATOM 1770 C CA . LYS A 1 216 ? 21.373 -3.327 -22.887 1.00 81.94 216 LYS A CA 1
ATOM 1771 C C . LYS A 1 216 ? 20.869 -2.418 -21.768 1.00 81.94 216 LYS A C 1
ATOM 1773 O O . LYS A 1 216 ? 21.447 -1.357 -21.544 1.00 81.94 216 LYS A O 1
ATOM 1778 N N . ARG A 1 217 ? 19.805 -2.820 -21.065 1.00 82.00 217 ARG A N 1
ATOM 1779 C CA . ARG A 1 217 ? 19.231 -2.049 -19.946 1.00 82.00 217 ARG A CA 1
ATOM 1780 C C . ARG A 1 217 ? 20.171 -1.989 -18.749 1.00 82.00 217 ARG A C 1
ATOM 1782 O O . ARG A 1 217 ? 20.335 -0.923 -18.165 1.00 82.00 217 ARG A O 1
ATOM 1789 N N . GLU A 1 218 ? 20.800 -3.111 -18.427 1.00 82.44 218 GLU A N 1
ATOM 1790 C CA . GLU A 1 218 ? 21.795 -3.230 -17.367 1.00 82.44 218 GLU A CA 1
ATOM 1791 C C . GLU A 1 218 ? 22.991 -2.303 -17.635 1.00 82.44 218 GLU A C 1
ATOM 1793 O O . GLU A 1 218 ? 23.344 -1.488 -16.786 1.00 82.44 218 GLU A O 1
ATOM 1798 N N . ALA A 1 219 ? 23.553 -2.321 -18.849 1.00 82.56 219 ALA A N 1
ATOM 1799 C CA . ALA A 1 219 ? 24.661 -1.440 -19.222 1.00 82.56 219 ALA A CA 1
ATOM 1800 C C . ALA A 1 219 ? 24.328 0.051 -19.029 1.00 82.56 219 ALA A C 1
ATOM 1802 O O . ALA A 1 219 ? 25.168 0.814 -18.559 1.00 82.56 219 ALA A O 1
ATOM 1803 N N . ILE A 1 220 ? 23.093 0.465 -19.336 1.00 83.50 220 ILE A N 1
ATOM 1804 C CA . ILE A 1 220 ? 22.640 1.845 -19.115 1.00 83.50 220 ILE A CA 1
ATOM 1805 C C . ILE A 1 220 ? 22.607 2.193 -17.627 1.00 83.50 220 ILE A C 1
ATOM 1807 O O . ILE A 1 220 ? 23.005 3.298 -17.260 1.00 83.50 220 ILE A O 1
ATOM 1811 N N . TYR A 1 221 ? 22.131 1.281 -16.776 1.00 83.50 221 TYR A N 1
ATOM 1812 C CA . TYR A 1 221 ? 22.131 1.484 -15.327 1.00 83.50 221 TYR A CA 1
ATOM 1813 C C . TYR A 1 221 ? 23.557 1.727 -14.814 1.00 83.50 221 TYR A C 1
ATOM 1815 O O . TYR A 1 221 ? 23.823 2.770 -14.216 1.00 83.50 221 TYR A O 1
ATOM 1823 N N . TYR A 1 222 ? 24.492 0.826 -15.124 1.00 84.50 222 TYR A N 1
ATOM 1824 C CA . TYR A 1 222 ? 25.882 0.940 -14.668 1.00 84.50 222 TYR A CA 1
ATOM 1825 C C . TYR A 1 222 ? 26.595 2.175 -15.223 1.00 84.50 222 TYR A C 1
ATOM 1827 O O . TYR A 1 222 ? 27.331 2.836 -14.493 1.00 84.50 222 TYR A O 1
ATOM 1835 N N . GLU A 1 223 ? 26.324 2.550 -16.475 1.00 84.44 223 GLU A N 1
ATOM 1836 C CA . GLU A 1 223 ? 26.851 3.785 -17.061 1.00 84.44 223 GLU A CA 1
ATOM 1837 C C . GLU A 1 223 ? 26.334 5.033 -16.328 1.00 84.44 223 GLU A C 1
ATOM 1839 O O . GLU A 1 223 ? 27.113 5.931 -16.005 1.00 84.44 223 GLU A O 1
ATOM 1844 N N . ILE A 1 224 ? 25.032 5.094 -16.028 1.00 85.50 224 ILE A N 1
ATOM 1845 C CA . ILE A 1 224 ? 24.425 6.223 -15.305 1.00 85.50 224 ILE A CA 1
ATOM 1846 C C . ILE A 1 224 ? 24.985 6.333 -13.886 1.00 85.50 224 ILE A C 1
ATOM 1848 O O . ILE A 1 224 ? 25.261 7.444 -13.425 1.00 85.50 224 ILE A O 1
ATOM 1852 N N . HIS A 1 225 ? 25.146 5.198 -13.206 1.00 82.00 225 HIS A N 1
ATOM 1853 C CA . HIS A 1 225 ? 25.613 5.137 -11.824 1.00 82.00 225 HIS A CA 1
ATOM 1854 C C . HIS A 1 225 ? 27.140 5.110 -11.688 1.00 82.00 225 HIS A C 1
ATOM 1856 O O . HIS A 1 225 ? 27.630 5.166 -10.566 1.00 82.00 225 HIS A O 1
ATOM 1862 N N . GLN A 1 226 ? 27.886 5.066 -12.799 1.00 81.12 226 GLN A N 1
ATOM 1863 C CA . GLN A 1 226 ? 29.354 5.012 -12.833 1.00 81.12 226 GLN A CA 1
ATOM 1864 C C . GLN A 1 226 ? 29.927 3.892 -11.948 1.00 81.12 226 GLN A C 1
ATOM 1866 O O . GLN A 1 226 ? 30.892 4.090 -11.213 1.00 81.12 226 GLN A O 1
ATOM 1871 N N . THR A 1 227 ? 29.305 2.715 -12.002 1.00 79.25 227 THR A N 1
ATOM 1872 C CA . THR A 1 227 ? 29.691 1.530 -11.218 1.00 79.25 227 THR A CA 1
ATOM 1873 C C . THR A 1 227 ? 30.108 0.386 -12.140 1.00 79.25 227 THR A C 1
ATOM 1875 O O . THR A 1 227 ? 29.731 0.360 -13.313 1.00 79.25 227 THR A O 1
ATOM 1878 N N . GLU A 1 228 ? 30.912 -0.552 -11.632 1.00 74.38 228 GLU A N 1
ATOM 1879 C CA . GLU A 1 228 ? 31.293 -1.748 -12.390 1.00 74.38 228 GLU A CA 1
ATOM 1880 C C . GLU A 1 228 ? 30.085 -2.666 -12.584 1.00 74.38 228 GLU A C 1
ATOM 1882 O O . GLU A 1 228 ? 29.345 -2.928 -11.637 1.00 74.38 228 GLU A O 1
ATOM 1887 N N . ASN A 1 229 ? 29.897 -3.156 -13.812 1.00 69.19 229 ASN A N 1
ATOM 1888 C CA . ASN A 1 229 ? 28.872 -4.146 -14.115 1.00 69.19 229 ASN A CA 1
ATOM 1889 C C . ASN A 1 229 ? 29.413 -5.547 -13.762 1.00 69.19 229 ASN A C 1
ATOM 1891 O O . ASN A 1 229 ? 30.318 -6.016 -14.455 1.00 69.19 229 ASN A O 1
ATOM 1895 N N . PRO A 1 230 ? 28.881 -6.233 -12.734 1.00 66.44 230 PRO A N 1
ATOM 1896 C CA . PRO A 1 230 ? 29.334 -7.568 -12.365 1.00 66.44 230 PRO A CA 1
ATOM 1897 C C . PRO A 1 230 ? 28.915 -8.633 -13.394 1.00 66.44 230 PRO A C 1
ATOM 1899 O O . PRO A 1 230 ? 29.423 -9.745 -13.349 1.00 66.44 230 PRO A O 1
ATOM 1902 N N . HIS A 1 231 ? 27.997 -8.323 -14.322 1.00 64.69 231 HIS A N 1
ATOM 1903 C CA . HIS A 1 231 ? 27.400 -9.244 -15.301 1.00 64.69 231 HIS A CA 1
ATOM 1904 C C . HIS A 1 231 ? 26.673 -10.464 -14.696 1.00 64.69 231 HIS A C 1
ATOM 1906 O O . HIS A 1 231 ? 26.268 -11.370 -15.426 1.00 64.69 231 HIS A O 1
ATOM 1912 N N . GLU A 1 232 ? 26.464 -10.493 -13.378 1.00 62.78 232 GLU A N 1
ATOM 1913 C CA . GLU A 1 232 ? 25.815 -11.602 -12.666 1.00 62.78 232 GLU A CA 1
ATOM 1914 C C . GLU A 1 232 ? 24.280 -11.528 -12.709 1.00 62.78 232 GLU A C 1
ATOM 1916 O O . GLU A 1 232 ? 23.602 -12.551 -12.580 1.00 62.78 232 GLU A O 1
ATOM 1921 N N . ALA A 1 233 ? 23.709 -10.346 -12.971 1.00 62.22 233 ALA A N 1
ATOM 1922 C CA . ALA A 1 233 ? 22.273 -10.124 -12.814 1.00 62.22 233 ALA A CA 1
ATOM 1923 C C . ALA A 1 233 ? 21.417 -10.903 -13.834 1.00 62.22 233 ALA A C 1
ATOM 1925 O O . ALA A 1 233 ? 20.241 -11.169 -13.581 1.00 62.22 233 ALA A O 1
ATOM 1926 N N . GLN A 1 234 ? 22.008 -11.354 -14.954 1.00 66.25 234 GLN A N 1
ATOM 1927 C CA . GLN A 1 234 ? 21.324 -12.208 -15.932 1.00 66.25 234 GLN A CA 1
ATOM 1928 C C . GLN A 1 234 ? 20.843 -13.532 -15.311 1.00 66.25 234 GLN A C 1
ATOM 1930 O O . GLN A 1 234 ? 19.786 -14.036 -15.693 1.00 66.25 234 GLN A O 1
ATOM 1935 N N . HIS A 1 235 ? 21.590 -14.107 -14.363 1.00 67.50 235 HIS A N 1
ATOM 1936 C CA . HIS A 1 235 ? 21.183 -15.357 -13.719 1.00 67.50 235 HIS A CA 1
ATOM 1937 C C . HIS A 1 235 ? 19.961 -15.149 -12.817 1.00 67.50 235 HIS A C 1
ATOM 1939 O O . HIS A 1 235 ? 19.033 -15.959 -12.828 1.00 67.50 235 HIS A O 1
ATOM 1945 N N . ASP A 1 236 ? 19.922 -14.035 -12.090 1.00 76.31 236 ASP A N 1
ATOM 1946 C CA . ASP A 1 236 ? 18.875 -13.773 -11.106 1.00 76.31 236 ASP A CA 1
ATOM 1947 C C . ASP A 1 236 ? 17.524 -13.473 -11.744 1.00 76.31 236 ASP A C 1
ATOM 1949 O O . ASP A 1 236 ? 16.497 -13.936 -11.249 1.00 76.31 236 ASP A O 1
ATOM 1953 N N . ILE A 1 237 ? 17.494 -12.783 -12.886 1.00 80.38 237 ILE A N 1
ATOM 1954 C CA . ILE A 1 237 ? 16.220 -12.534 -13.563 1.00 80.38 237 ILE A CA 1
ATOM 1955 C C . ILE A 1 237 ? 15.595 -13.816 -14.130 1.00 80.38 237 ILE A C 1
ATOM 1957 O O . ILE A 1 237 ? 14.374 -13.899 -14.231 1.00 80.38 237 ILE A O 1
ATOM 1961 N N . TRP A 1 238 ? 16.389 -14.838 -14.471 1.00 86.88 238 TRP A N 1
ATOM 1962 C CA . TRP A 1 238 ? 15.838 -16.101 -14.980 1.00 86.88 238 TRP A CA 1
ATOM 1963 C C . TRP A 1 238 ? 15.295 -16.963 -13.839 1.00 86.88 238 TRP A C 1
ATOM 1965 O O . TRP A 1 238 ? 14.300 -17.653 -14.046 1.00 86.88 238 TRP A O 1
ATOM 1975 N N . LYS A 1 239 ? 15.860 -16.858 -12.625 1.00 86.06 239 LYS A N 1
ATOM 1976 C CA . LYS A 1 239 ? 15.258 -17.448 -11.414 1.00 86.06 239 LYS A CA 1
ATOM 1977 C C . LYS A 1 239 ? 13.853 -16.906 -11.160 1.00 86.06 239 LYS A C 1
ATOM 1979 O O . LYS A 1 239 ? 12.992 -17.648 -10.712 1.00 86.06 239 LYS A O 1
ATOM 1984 N N . LEU A 1 240 ? 13.587 -15.641 -11.510 1.00 86.19 240 LEU A N 1
ATOM 1985 C CA . LEU A 1 240 ? 12.253 -15.048 -11.367 1.00 86.19 240 LEU A CA 1
ATOM 1986 C C . LEU A 1 240 ? 11.189 -15.695 -12.271 1.00 86.19 240 LEU A C 1
ATOM 1988 O O . LEU A 1 240 ? 10.016 -15.385 -12.089 1.00 86.19 240 LEU A O 1
ATOM 1992 N N . ASN A 1 241 ? 11.539 -16.575 -13.217 1.00 89.12 241 ASN A N 1
ATOM 1993 C CA . ASN A 1 241 ? 10.543 -17.380 -13.933 1.00 89.12 241 ASN A CA 1
ATOM 1994 C C . ASN A 1 241 ? 9.907 -18.461 -13.048 1.00 89.12 241 ASN A C 1
ATOM 1996 O O . ASN A 1 241 ? 8.805 -18.923 -13.345 1.00 89.12 241 ASN A O 1
ATOM 2000 N N . GLU A 1 242 ? 10.582 -18.882 -11.984 1.00 90.94 242 GLU A N 1
ATOM 2001 C CA . GLU A 1 242 ? 10.075 -19.890 -11.062 1.00 90.94 242 GLU A CA 1
ATOM 2002 C C . GLU A 1 242 ? 9.321 -19.211 -9.922 1.00 90.94 242 GLU A C 1
ATOM 2004 O O . GLU A 1 242 ? 9.767 -18.201 -9.380 1.00 90.94 242 GLU A O 1
ATOM 2009 N N . ILE A 1 243 ? 8.149 -19.751 -9.576 1.00 90.62 243 ILE A N 1
ATOM 2010 C CA . ILE A 1 243 ? 7.424 -19.297 -8.390 1.00 90.62 243 ILE A CA 1
ATOM 2011 C C . ILE A 1 243 ? 8.068 -19.962 -7.183 1.00 90.62 243 ILE A C 1
ATOM 2013 O O . ILE A 1 243 ? 8.051 -21.186 -7.065 1.00 90.62 243 ILE A O 1
ATOM 2017 N N . GLU A 1 244 ? 8.577 -19.143 -6.275 1.00 91.50 244 GLU A N 1
ATOM 2018 C CA . GLU A 1 244 ? 9.127 -19.589 -5.005 1.00 91.50 244 GLU A CA 1
ATOM 2019 C C . GLU A 1 244 ? 8.285 -19.011 -3.872 1.00 91.50 244 GLU A C 1
ATOM 2021 O O . GLU A 1 244 ? 7.983 -17.815 -3.836 1.00 91.50 244 GLU A O 1
ATOM 2026 N N . GLU A 1 245 ? 7.910 -19.877 -2.937 1.00 91.00 245 GLU A N 1
ATOM 2027 C CA . GLU A 1 245 ? 7.300 -19.483 -1.678 1.00 91.00 245 GLU A CA 1
ATOM 2028 C C . GLU A 1 245 ? 8.324 -19.667 -0.562 1.00 91.00 245 GLU A C 1
ATOM 2030 O O . GLU A 1 245 ? 8.829 -20.769 -0.348 1.00 91.00 245 GLU A O 1
ATOM 2035 N N . ARG A 1 246 ? 8.615 -18.591 0.168 1.00 87.81 246 ARG A N 1
ATOM 2036 C CA . ARG A 1 246 ? 9.569 -18.612 1.278 1.00 87.81 246 ARG A CA 1
ATOM 2037 C C . ARG A 1 246 ? 9.032 -17.900 2.510 1.00 87.81 246 ARG A C 1
ATOM 2039 O O . ARG A 1 246 ? 8.233 -16.967 2.420 1.00 87.81 246 ARG A O 1
ATOM 2046 N N . SER A 1 247 ? 9.480 -18.353 3.675 1.00 85.12 247 SER A N 1
ATOM 2047 C CA . SER A 1 247 ? 9.331 -17.604 4.923 1.00 85.12 247 SER A CA 1
ATOM 2048 C C . SER A 1 247 ? 10.484 -16.618 5.039 1.00 85.12 247 SER A C 1
ATOM 2050 O O . SER A 1 247 ? 11.601 -16.939 4.650 1.00 85.12 247 SER A O 1
ATOM 2052 N N . GLU A 1 248 ? 10.224 -15.445 5.604 1.00 85.25 248 GLU A N 1
ATOM 2053 C CA . GLU A 1 248 ? 11.298 -14.560 6.052 1.00 85.25 248 GLU A CA 1
ATOM 2054 C C . GLU A 1 248 ? 11.897 -15.083 7.361 1.00 85.25 248 GLU A C 1
ATOM 2056 O O . GLU A 1 248 ? 11.163 -15.537 8.250 1.00 85.25 248 GLU A O 1
ATOM 2061 N N . ASP A 1 249 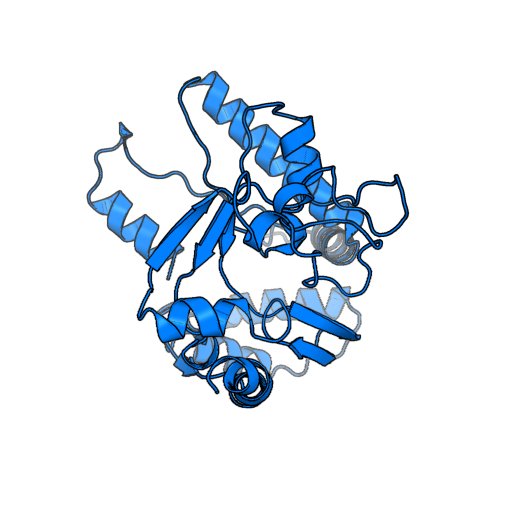? 13.219 -14.983 7.494 1.00 84.81 249 ASP A N 1
ATOM 2062 C CA . ASP A 1 249 ? 13.972 -15.514 8.640 1.00 84.81 249 ASP A CA 1
ATOM 2063 C C . ASP A 1 249 ? 13.618 -14.810 9.956 1.00 84.81 249 ASP A C 1
ATOM 2065 O O . ASP A 1 249 ? 13.784 -15.370 11.041 1.00 84.81 249 ASP A O 1
ATOM 2069 N N . PHE A 1 250 ? 13.091 -13.583 9.883 1.00 84.75 250 PHE A N 1
ATOM 2070 C CA . PHE A 1 250 ? 12.663 -12.831 11.059 1.00 84.75 250 PHE A CA 1
ATOM 2071 C C . PHE A 1 250 ? 11.262 -13.213 11.557 1.00 84.75 250 PHE A C 1
ATOM 2073 O O . PHE A 1 250 ? 10.931 -12.888 12.698 1.00 84.75 250 PHE A O 1
ATOM 2080 N N . LEU A 1 251 ? 10.420 -13.882 10.753 1.00 87.19 251 LEU A N 1
ATOM 2081 C CA . LEU A 1 251 ? 9.033 -14.193 11.144 1.00 87.19 251 LEU A CA 1
ATOM 2082 C C . LEU A 1 251 ? 8.939 -15.048 12.418 1.00 87.19 251 LEU A C 1
ATOM 2084 O O . LEU A 1 251 ? 8.115 -14.713 13.274 1.00 87.19 251 LEU A O 1
ATOM 2088 N N . PRO A 1 252 ? 9.784 -16.081 12.629 1.00 84.94 252 PRO A N 1
ATOM 2089 C CA . PRO A 1 252 ? 9.801 -16.825 13.888 1.00 84.94 252 PRO A CA 1
ATOM 2090 C C . PRO A 1 252 ? 10.051 -15.941 15.118 1.00 84.94 252 PRO A C 1
ATOM 2092 O O . PRO A 1 252 ? 9.469 -16.186 16.174 1.00 84.94 252 PRO A O 1
ATOM 2095 N N . ASN A 1 253 ? 10.844 -14.872 14.986 1.00 86.75 253 ASN A N 1
ATOM 2096 C CA . ASN A 1 253 ? 11.150 -13.961 16.096 1.00 86.75 253 ASN A CA 1
ATOM 2097 C C . ASN A 1 253 ? 9.930 -13.125 16.521 1.00 86.75 253 ASN A C 1
ATOM 2099 O O . ASN A 1 253 ? 9.864 -12.656 17.657 1.00 86.75 253 ASN A O 1
ATOM 2103 N N . LEU A 1 254 ? 8.927 -12.984 15.648 1.00 91.06 254 LEU A N 1
ATOM 2104 C CA . LEU A 1 254 ? 7.677 -12.289 15.965 1.00 91.06 254 LEU A CA 1
ATOM 2105 C C . LEU A 1 254 ? 6.752 -13.118 16.870 1.00 91.06 254 LEU A C 1
ATOM 2107 O O . LEU A 1 254 ? 5.834 -12.559 17.469 1.00 91.06 254 LEU A O 1
ATOM 2111 N N . MET A 1 255 ? 6.996 -14.427 17.023 1.00 92.12 255 MET A N 1
ATOM 2112 C CA . MET A 1 255 ? 6.181 -15.299 17.879 1.00 92.12 255 MET A CA 1
ATOM 2113 C C . MET A 1 255 ? 6.281 -14.943 19.359 1.00 92.12 255 MET A C 1
ATOM 2115 O O . MET A 1 255 ? 5.276 -14.988 20.067 1.00 92.12 255 MET A O 1
ATOM 2119 N N . GLN A 1 256 ? 7.478 -14.618 19.850 1.00 92.25 256 GLN A N 1
ATOM 2120 C CA . GLN A 1 256 ? 7.703 -14.452 21.287 1.00 92.25 256 GLN A CA 1
ATOM 2121 C C . GLN A 1 256 ? 6.861 -13.302 21.881 1.00 92.25 256 GLN A C 1
ATOM 2123 O O . GLN A 1 256 ? 6.192 -13.538 22.892 1.00 92.25 256 GLN A O 1
ATOM 2128 N N . PRO A 1 257 ? 6.795 -12.099 21.269 1.00 94.25 257 PRO A N 1
ATOM 2129 C CA . PRO A 1 257 ? 5.907 -11.043 21.753 1.00 94.25 257 PRO A CA 1
ATOM 2130 C C . PRO A 1 257 ? 4.420 -11.382 21.612 1.00 94.25 257 PRO A C 1
ATOM 2132 O O . PRO A 1 257 ? 3.618 -10.906 22.400 1.00 94.25 257 PRO A O 1
ATOM 2135 N N . ILE A 1 258 ? 4.015 -12.218 20.655 1.00 95.25 258 ILE A N 1
ATOM 2136 C CA . ILE A 1 258 ? 2.613 -12.653 20.537 1.00 95.25 258 ILE A CA 1
ATOM 2137 C C . ILE A 1 258 ? 2.253 -13.603 21.686 1.00 95.25 258 ILE A C 1
ATOM 2139 O O . ILE A 1 258 ? 1.218 -13.446 22.332 1.00 95.25 258 ILE A O 1
ATOM 2143 N N . GLN A 1 259 ? 3.127 -14.565 21.989 1.00 94.06 259 GLN A N 1
ATOM 2144 C CA . GLN A 1 259 ? 2.886 -15.586 23.012 1.00 94.06 259 GLN A CA 1
ATOM 2145 C C . GLN A 1 259 ? 2.648 -15.007 24.407 1.00 94.06 259 GLN A C 1
ATOM 2147 O O . GLN A 1 259 ? 1.952 -15.632 25.200 1.00 94.06 259 GLN A O 1
ATOM 2152 N N . GLN A 1 260 ? 3.189 -13.829 24.729 1.00 95.25 260 GLN A N 1
ATOM 2153 C CA . GLN A 1 260 ? 2.955 -13.201 26.034 1.00 95.25 260 GLN A CA 1
ATOM 2154 C C . GLN A 1 260 ? 1.472 -12.869 26.284 1.00 95.25 260 GLN A C 1
ATOM 2156 O O . GLN A 1 260 ? 1.054 -12.831 27.435 1.00 95.25 260 GLN A O 1
ATOM 2161 N N . TRP A 1 261 ? 0.692 -12.669 25.217 1.00 96.06 261 TRP A N 1
ATOM 2162 C CA . TRP A 1 261 ? -0.737 -12.348 25.261 1.00 96.06 261 TRP A CA 1
ATOM 2163 C C . TRP A 1 261 ? -1.645 -13.583 25.201 1.00 96.06 261 TRP A C 1
ATOM 2165 O O . TRP A 1 261 ? -2.841 -13.462 25.439 1.00 96.06 261 TRP A O 1
ATOM 2175 N N . LEU A 1 262 ? -1.092 -14.757 24.879 1.00 91.75 262 LEU A N 1
ATOM 2176 C CA . LEU A 1 262 ? -1.818 -16.032 24.796 1.00 91.75 262 LEU A CA 1
ATOM 2177 C C . LEU A 1 262 ? -1.735 -16.861 26.095 1.00 91.75 262 LEU A C 1
ATOM 2179 O O . LEU A 1 262 ? -2.153 -18.018 26.097 1.00 91.75 262 LEU A O 1
ATOM 2183 N N . LYS A 1 263 ? -1.133 -16.297 27.152 1.00 80.50 263 LYS A N 1
ATOM 2184 C CA . LYS A 1 263 ? -0.999 -16.909 28.483 1.00 80.50 263 LYS A CA 1
ATOM 2185 C C . LYS A 1 263 ? -2.188 -16.550 29.384 1.00 80.50 263 LYS A C 1
ATOM 2187 O O . LYS A 1 263 ? -3.329 -16.844 28.979 1.00 80.50 263 LYS A O 1
#